Protein AF-A0AAD7T7J6-F1 (afdb_monomer)

Foldseek 3Di:
DLVVLVVVLVDDPPNPVSLVVVQVVLVVVCVVVVLPLVSLVVNLVSCVVVLHDLVSSLVSLVSSCVNDVVCCVVSVVSNVVSVVSVVVVVPPPQLPAPECPDPLNVLPQAFAFFWKAFQPVGWIWGFLDKDQFAPDDPVVLVVVVQVPDPCRRNHMWTFIQTLVQDTDIGGPVRIDGDLQDDDRPHPCPVVFFDDDPRGTTHGDPVSCSNHVCRVVVNVVVSCVRCVVVPPPDDDPDDDDDDDDDDDDD

Organism: NCBI:txid143900

Mean predicted aligned error: 16.31 Å

Secondary structure (DSSP, 8-state):
-THHHHHHTTSSS-HHHHHHHHHHHHHHHHHH-TT-HHHHHHHHHHHHHHT--HHHHHHHHHHHHHH-GGGHHHHHHHHHHHHHHHHHHHS--------TTSGGGTT----TTBEEEETTT--EEEEEEEESS--S-HHHHHHTTGGGSTTTTSS-EEEEEETTS-EEEEEGGGEEE-SS------TTHHHHEEEE-SSBEEE-HHHHHHSTTHHHHHHHHHHHHHGGGSSS----PPPPP--------

Nearest PDB structures (foldseek):
  7msk-assembly1_B  TM=7.340E-01  e=1.876E+00  Bacillus thuringiensis serovar andalousiensis BGSC 4AW1

Radius of gyration: 26.91 Å; Cα contacts (8 Å, |Δi|>4): 299; chains: 1; bounding box: 52×41×116 Å

Structure (mmCIF, N/CA/C/O backbone):
data_AF-A0AAD7T7J6-F1
#
_entry.id   AF-A0AAD7T7J6-F1
#
loop_
_atom_site.group_PDB
_atom_site.id
_atom_site.type_symbol
_atom_site.label_atom_id
_atom_site.label_alt_id
_atom_site.label_comp_id
_atom_site.label_asym_id
_atom_site.label_entity_id
_atom_site.label_seq_id
_atom_site.pdbx_PDB_ins_code
_atom_site.Cartn_x
_atom_site.Cartn_y
_atom_site.Cartn_z
_atom_site.occupancy
_atom_site.B_iso_or_equiv
_atom_site.auth_seq_id
_atom_site.auth_comp_id
_atom_site.auth_asym_id
_atom_site.auth_atom_id
_atom_site.pdbx_PDB_model_num
ATOM 1 N N . MET A 1 1 ? -8.069 -16.893 34.602 1.00 37.72 1 MET A N 1
ATOM 2 C CA . MET A 1 1 ? -8.164 -17.735 33.384 1.00 37.72 1 MET A CA 1
ATOM 3 C C . MET A 1 1 ? -8.158 -16.955 32.058 1.00 37.72 1 MET A C 1
ATOM 5 O O . MET A 1 1 ? -7.918 -17.573 31.034 1.00 37.72 1 MET A O 1
ATOM 9 N N . VAL A 1 2 ? -8.338 -15.624 32.041 1.00 35.59 2 VAL A N 1
ATOM 10 C CA . VAL A 1 2 ? -8.427 -14.815 30.798 1.00 35.59 2 VAL A CA 1
ATOM 11 C C . VAL A 1 2 ? -7.062 -14.518 30.141 1.00 35.59 2 VAL A C 1
ATOM 13 O O . VAL A 1 2 ? -6.978 -14.361 28.929 1.00 35.59 2 VAL A O 1
ATOM 16 N N . GLY A 1 3 ? -5.966 -14.520 30.910 1.00 36.00 3 GLY A N 1
ATOM 17 C CA . GLY A 1 3 ? -4.615 -14.266 30.381 1.00 36.00 3 GLY A CA 1
ATOM 18 C C . GLY A 1 3 ? -4.089 -15.335 29.411 1.00 36.00 3 GLY A C 1
ATOM 19 O O . GLY A 1 3 ? -3.258 -15.029 28.562 1.00 36.00 3 GLY A O 1
ATOM 20 N N . ASN A 1 4 ? -4.602 -16.570 29.484 1.00 43.38 4 ASN A N 1
ATOM 21 C CA . ASN A 1 4 ? -4.169 -17.649 28.591 1.00 43.38 4 ASN A CA 1
ATOM 22 C C . ASN A 1 4 ? -4.732 -17.505 27.172 1.00 43.38 4 ASN A C 1
ATOM 24 O O . ASN A 1 4 ? -4.031 -17.843 26.228 1.00 43.38 4 ASN A O 1
ATOM 28 N N . LEU A 1 5 ? -5.937 -16.955 26.995 1.00 46.31 5 LEU A N 1
ATOM 29 C CA . LEU A 1 5 ? -6.555 -16.814 25.668 1.00 46.31 5 LEU A CA 1
ATOM 30 C C . LEU A 1 5 ? -5.846 -15.760 24.802 1.00 46.31 5 LEU A C 1
ATOM 32 O O . LEU A 1 5 ? -5.624 -15.993 23.618 1.00 46.31 5 LEU A O 1
ATOM 36 N N . LEU A 1 6 ? -5.3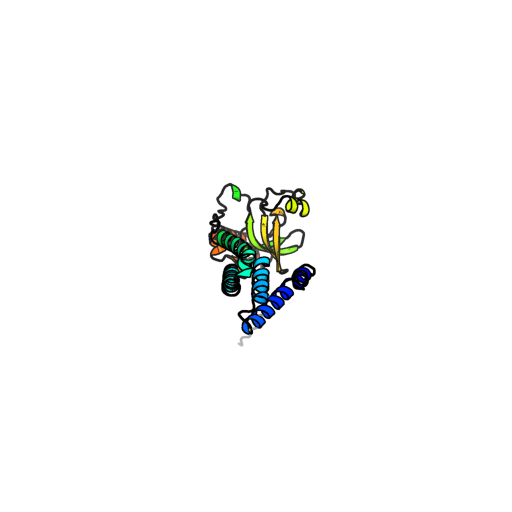89 -14.657 25.408 1.00 46.66 6 LEU A N 1
ATOM 37 C CA . LEU A 1 6 ? -4.571 -13.643 24.725 1.00 46.66 6 LEU A CA 1
ATOM 38 C C . LEU A 1 6 ? -3.160 -14.159 24.379 1.00 46.66 6 LEU A C 1
ATOM 40 O O . LEU A 1 6 ? -2.595 -13.770 23.361 1.00 46.66 6 LEU A O 1
ATOM 44 N N . ASN A 1 7 ? -2.598 -15.064 25.189 1.00 43.03 7 ASN A N 1
ATOM 45 C CA . ASN A 1 7 ? -1.300 -15.691 24.905 1.00 43.03 7 ASN A CA 1
ATOM 46 C C . ASN A 1 7 ? -1.380 -16.807 23.851 1.00 43.03 7 ASN A C 1
ATOM 48 O O . ASN A 1 7 ? -0.403 -17.031 23.138 1.00 43.03 7 ASN A O 1
ATOM 52 N N . ILE A 1 8 ? -2.524 -17.486 23.718 1.00 49.25 8 ILE A N 1
ATOM 53 C CA . ILE A 1 8 ? -2.744 -18.507 22.679 1.00 49.25 8 ILE A CA 1
ATOM 54 C C . ILE A 1 8 ? -2.736 -17.870 21.279 1.00 49.25 8 ILE A C 1
ATOM 56 O O . ILE A 1 8 ? -2.153 -18.437 20.359 1.00 49.25 8 ILE A O 1
ATOM 60 N N . GLY A 1 9 ? -3.259 -16.647 21.137 1.00 42.97 9 GLY A N 1
ATOM 61 C CA . GLY A 1 9 ? -3.204 -15.885 19.884 1.00 42.97 9 GLY A CA 1
ATOM 62 C C . GLY A 1 9 ? -1.801 -15.416 19.465 1.00 42.97 9 GLY A C 1
ATOM 63 O O . GLY A 1 9 ? -1.618 -14.977 18.340 1.00 42.97 9 GLY A O 1
ATOM 64 N N . LYS A 1 10 ? -0.773 -15.514 20.319 1.00 47.19 10 LYS A N 1
ATOM 65 C CA . LYS A 1 10 ? 0.599 -15.097 19.965 1.00 47.19 10 LYS A CA 1
ATOM 66 C C . LYS A 1 10 ? 1.452 -16.190 19.307 1.00 47.19 10 LYS A C 1
ATOM 68 O O . LYS A 1 10 ? 2.572 -15.891 18.904 1.00 47.19 10 LYS A O 1
ATOM 73 N N . ARG A 1 11 ? 0.996 -17.451 19.246 1.00 43.25 11 ARG A N 1
ATOM 74 C CA . ARG A 1 11 ? 1.894 -18.612 19.044 1.00 43.25 11 ARG A CA 1
ATOM 75 C C . ARG A 1 11 ? 1.702 -19.461 17.779 1.00 43.25 11 ARG A C 1
ATOM 77 O O . ARG A 1 11 ? 2.361 -20.491 17.687 1.00 43.25 11 ARG A O 1
ATOM 84 N N . GLY A 1 12 ? 0.888 -19.070 16.799 1.00 36.84 12 GLY A N 1
ATOM 85 C CA . GLY A 1 12 ? 0.735 -19.878 15.580 1.00 36.84 12 GLY A CA 1
ATOM 86 C C . GLY A 1 12 ? 0.339 -19.085 14.341 1.00 36.84 12 GLY A C 1
ATOM 87 O O . GLY A 1 12 ? -0.424 -18.129 14.425 1.00 36.84 12 GLY A O 1
ATOM 88 N N . GLU A 1 13 ? 0.827 -19.531 13.185 1.00 41.88 13 GLU A N 1
ATOM 89 C CA . GLU A 1 13 ? 0.644 -18.987 11.826 1.00 41.88 13 GLU A CA 1
ATOM 90 C C . GLU A 1 13 ? -0.818 -19.061 11.294 1.00 41.88 13 GLU A C 1
ATOM 92 O O . GLU A 1 13 ? -1.061 -19.089 10.095 1.00 41.88 13 GLU A O 1
ATOM 97 N N . GLY A 1 14 ? -1.820 -19.060 12.187 1.00 45.09 14 GLY A N 1
ATOM 98 C CA . GLY A 1 14 ? -3.269 -19.042 11.911 1.00 45.09 14 GLY A CA 1
ATOM 99 C C . GLY A 1 14 ? -3.984 -17.849 12.567 1.00 45.09 14 GLY A C 1
ATOM 100 O O . GLY A 1 14 ? -5.095 -17.979 13.093 1.00 45.09 14 GLY A O 1
ATOM 101 N N . ASN A 1 15 ? -3.299 -16.705 12.599 1.00 55.88 15 ASN A N 1
ATOM 102 C CA . ASN A 1 15 ? -3.548 -15.597 13.519 1.00 55.88 15 ASN A CA 1
ATOM 103 C C . ASN A 1 15 ? -4.906 -14.887 13.302 1.00 55.88 15 ASN A C 1
ATOM 105 O O . ASN A 1 15 ? -5.643 -14.652 14.255 1.00 55.88 15 ASN A O 1
ATOM 109 N N . GLU A 1 16 ? -5.307 -14.621 12.057 1.00 56.62 16 GLU A N 1
ATOM 110 C CA . GLU A 1 16 ? -6.527 -13.842 11.762 1.00 56.62 16 GLU A CA 1
ATOM 111 C C . GLU A 1 16 ? -7.828 -14.598 12.053 1.00 56.62 16 GLU A C 1
ATOM 113 O O . GLU A 1 16 ? -8.746 -14.051 12.665 1.00 56.62 16 GLU A O 1
ATOM 118 N N . LYS A 1 17 ? -7.901 -15.885 11.686 1.00 58.66 17 LYS A N 1
ATOM 119 C CA . LYS A 1 17 ? -9.105 -16.706 11.906 1.00 58.66 17 LYS A CA 1
ATOM 120 C C . LYS A 1 17 ? -9.414 -16.882 13.393 1.00 58.66 17 LYS A C 1
ATOM 122 O O . LYS A 1 17 ? -10.578 -16.920 13.776 1.00 58.66 17 LYS A O 1
ATOM 127 N N . SER A 1 18 ? -8.382 -16.950 14.232 1.00 62.75 18 SER A N 1
ATOM 128 C CA . SER A 1 18 ? -8.530 -17.131 15.681 1.00 62.75 18 SER A CA 1
ATOM 129 C C . SER A 1 18 ? -9.101 -15.881 16.360 1.00 62.75 18 SER A C 1
ATOM 131 O O . SER A 1 18 ? -9.999 -15.991 17.195 1.00 62.75 18 SER A O 1
ATOM 133 N N . TYR A 1 19 ? -8.637 -14.687 15.971 1.00 67.38 19 TYR A N 1
ATOM 134 C CA . TYR A 1 19 ? -9.191 -13.428 16.478 1.00 67.38 19 TYR A CA 1
ATOM 135 C C . TYR A 1 19 ? -10.577 -13.123 15.911 1.00 67.38 19 TYR A C 1
ATOM 137 O O . TYR A 1 19 ? -11.419 -12.607 16.645 1.00 67.38 19 TYR A O 1
ATOM 145 N N . GLN A 1 20 ? -10.838 -13.487 14.652 1.00 66.88 20 GLN A N 1
ATOM 146 C CA . GLN A 1 20 ? -12.156 -13.343 14.036 1.00 66.88 20 GLN A CA 1
ATOM 147 C C . GLN A 1 20 ? -13.198 -14.220 14.743 1.00 66.88 20 GLN A C 1
ATOM 149 O O . GLN A 1 20 ? -14.226 -13.711 15.176 1.00 66.88 20 GLN A O 1
ATOM 154 N N . LEU A 1 21 ? -12.894 -15.500 14.987 1.00 73.38 21 LEU A N 1
ATOM 155 C CA . LEU A 1 21 ? -13.777 -16.395 15.744 1.00 73.38 21 LEU A CA 1
ATOM 156 C C . LEU A 1 21 ? -14.011 -15.910 17.179 1.00 73.38 21 LEU A C 1
ATOM 158 O O . LEU A 1 21 ? -15.135 -15.973 17.675 1.00 73.38 21 LEU A O 1
ATOM 162 N N . LEU A 1 22 ? -12.966 -15.418 17.853 1.00 77.56 22 LEU A N 1
ATOM 163 C CA . LEU A 1 22 ? -13.091 -14.863 19.201 1.00 77.56 22 LEU A CA 1
ATOM 164 C C . LEU A 1 22 ? -13.989 -13.621 19.214 1.00 77.56 22 LEU A C 1
ATOM 166 O O . LEU A 1 22 ? -14.825 -13.480 20.105 1.00 77.56 22 LEU A O 1
ATOM 170 N N . ARG A 1 23 ? -13.842 -12.743 18.220 1.00 79.69 23 ARG A N 1
ATOM 171 C CA . A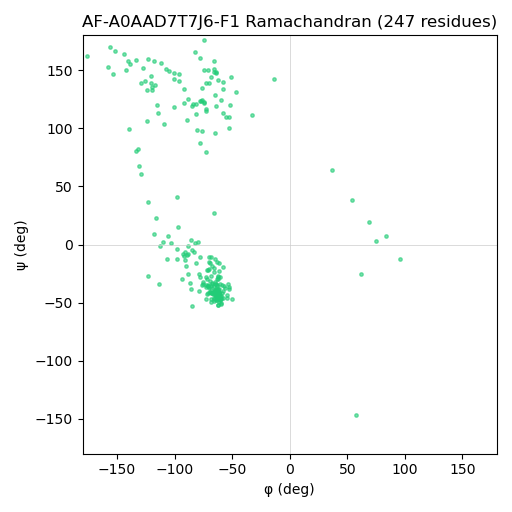RG A 1 23 ? -14.687 -11.564 18.049 1.00 79.69 23 ARG A CA 1
ATOM 172 C C . ARG A 1 23 ? -16.142 -11.949 17.807 1.00 79.69 23 ARG A C 1
ATOM 174 O O . ARG A 1 23 ? -17.003 -11.458 18.529 1.00 79.69 23 ARG A O 1
ATOM 181 N N . ASP A 1 24 ? -16.396 -12.830 16.845 1.00 77.25 24 ASP A N 1
ATOM 182 C CA . ASP A 1 24 ? -17.751 -13.248 16.473 1.00 77.25 24 ASP A CA 1
ATOM 183 C C . ASP A 1 24 ? -18.448 -13.940 17.653 1.00 77.25 24 ASP A C 1
ATOM 185 O O . ASP A 1 24 ? -19.621 -13.695 17.929 1.00 77.25 24 ASP A O 1
ATOM 189 N N . SER A 1 25 ? -17.695 -14.733 18.423 1.00 81.00 25 SER A N 1
ATOM 190 C CA . SER A 1 25 ? -18.185 -15.343 19.662 1.00 81.00 25 SER A CA 1
ATOM 191 C C . SER A 1 25 ? -18.555 -14.288 20.708 1.00 81.00 25 SER A C 1
ATOM 193 O O . SER A 1 25 ? -19.618 -14.379 21.316 1.00 81.00 25 SER A O 1
ATOM 195 N N . LEU A 1 26 ? -17.703 -13.280 20.926 1.00 82.25 26 LEU A N 1
ATOM 196 C CA . LEU A 1 26 ? -17.966 -12.206 21.890 1.00 82.25 26 LEU A CA 1
ATOM 197 C C . LEU A 1 26 ? -19.158 -11.337 21.480 1.00 82.25 26 LEU A C 1
ATOM 199 O O . LEU A 1 26 ? -19.984 -11.033 22.336 1.00 82.25 26 LEU A O 1
ATOM 203 N N . ASP A 1 27 ? -19.274 -10.976 20.199 1.00 80.56 27 ASP A N 1
ATOM 204 C CA . ASP A 1 27 ? -20.425 -10.228 19.679 1.00 80.56 27 ASP A CA 1
ATOM 205 C C . ASP A 1 27 ? -21.727 -11.040 19.873 1.00 80.56 27 ASP A C 1
ATOM 207 O O . ASP A 1 27 ? -22.728 -10.496 20.346 1.00 80.56 27 ASP A O 1
ATOM 211 N N . LEU A 1 28 ? -21.714 -12.358 19.621 1.00 80.75 28 LEU A N 1
ATOM 212 C CA . LEU A 1 28 ? -22.875 -13.227 19.855 1.00 80.75 28 LEU A CA 1
ATOM 213 C C . LEU A 1 28 ? -23.250 -13.314 21.345 1.00 80.75 28 LEU A C 1
ATOM 215 O O . LEU A 1 28 ? -24.420 -13.172 21.696 1.00 80.75 28 LEU A O 1
ATOM 219 N N . TYR A 1 29 ? -22.274 -13.509 22.236 1.00 80.81 29 TYR A N 1
ATOM 220 C CA . TYR A 1 29 ? -22.525 -13.564 23.681 1.00 80.81 29 TYR A CA 1
ATOM 221 C C . TYR A 1 29 ? -23.053 -12.235 24.228 1.00 80.81 29 TYR A C 1
ATOM 223 O O . TYR A 1 29 ? -23.988 -12.231 25.027 1.00 80.81 29 TYR A O 1
ATOM 231 N N . LEU A 1 30 ? -22.502 -11.106 23.780 1.00 83.94 30 LEU A N 1
ATOM 232 C CA . LEU A 1 30 ? -22.958 -9.776 24.190 1.00 83.94 30 LEU A CA 1
ATOM 233 C C . LEU A 1 30 ? -24.323 -9.411 23.592 1.00 83.94 30 LEU A C 1
ATOM 235 O O . LEU A 1 30 ? -25.047 -8.623 24.188 1.00 83.94 30 LEU A O 1
ATOM 239 N N . THR A 1 31 ? -24.734 -10.043 22.489 1.00 83.88 31 THR A N 1
ATOM 240 C CA . THR A 1 31 ? -26.117 -9.938 21.991 1.00 83.88 31 THR A CA 1
ATOM 241 C C . THR A 1 31 ? -27.114 -10.562 22.976 1.00 83.88 31 THR A C 1
ATOM 243 O O . THR A 1 31 ? -28.233 -10.077 23.119 1.00 83.88 31 THR A O 1
ATOM 246 N N . ILE A 1 32 ? -26.709 -11.628 23.677 1.00 85.44 32 ILE A N 1
ATOM 247 C CA . ILE A 1 32 ? -27.546 -12.337 24.657 1.00 85.44 32 ILE A CA 1
ATOM 248 C C . ILE A 1 32 ? -27.464 -11.674 26.042 1.00 85.44 32 ILE A C 1
ATOM 250 O O . ILE A 1 32 ? -28.466 -11.594 26.750 1.00 85.44 32 ILE A O 1
ATOM 254 N N . SER A 1 33 ? -26.283 -11.197 26.442 1.00 83.81 33 SER A N 1
ATOM 255 C CA . SER A 1 33 ? -26.045 -10.537 27.731 1.00 83.81 33 SER A CA 1
ATOM 256 C C . SER A 1 33 ? -25.260 -9.227 27.548 1.00 83.81 33 SER A C 1
ATOM 258 O O . SER A 1 33 ? -24.036 -9.231 27.729 1.00 83.81 33 SER A O 1
ATOM 260 N N . PRO A 1 34 ? -25.932 -8.114 27.198 1.00 84.88 34 PRO A N 1
ATOM 261 C CA . PRO A 1 34 ? -25.267 -6.867 26.804 1.00 84.88 34 PRO A CA 1
ATOM 262 C C . PRO A 1 34 ? -24.520 -6.175 27.948 1.00 84.88 34 PRO A C 1
ATOM 264 O O . PRO A 1 34 ? -23.510 -5.523 27.707 1.00 84.88 34 PRO A O 1
ATOM 267 N N . ASP A 1 35 ? -24.948 -6.378 29.195 1.00 86.75 35 ASP A N 1
ATOM 268 C CA . ASP A 1 35 ? -24.388 -5.685 30.365 1.00 86.75 35 ASP A CA 1
ATOM 269 C C . ASP A 1 35 ? -23.332 -6.508 31.119 1.00 86.75 35 ASP A C 1
ATOM 271 O O . ASP A 1 35 ? -22.965 -6.211 32.258 1.00 86.75 35 ASP A O 1
ATOM 275 N N . ASN A 1 36 ? -22.819 -7.579 30.506 1.00 86.25 36 ASN A N 1
ATOM 276 C CA . ASN A 1 36 ? -21.779 -8.383 31.134 1.00 86.25 36 ASN A CA 1
ATOM 277 C C . ASN A 1 36 ? -20.414 -7.677 31.064 1.00 86.25 36 ASN A C 1
ATOM 279 O O . ASN A 1 36 ? -19.673 -7.796 30.085 1.00 86.25 36 ASN A O 1
ATOM 283 N N . VAL A 1 37 ? -20.054 -7.002 32.157 1.00 82.38 37 VAL A N 1
ATOM 284 C CA . VAL A 1 37 ? -18.813 -6.223 32.306 1.00 82.38 37 VAL A CA 1
ATOM 285 C C . VAL A 1 37 ? -17.548 -7.018 31.955 1.00 82.38 37 VAL A C 1
ATOM 287 O O . VAL A 1 37 ? -16.626 -6.465 31.357 1.00 82.38 37 VAL A O 1
ATOM 290 N N . GLN A 1 38 ? -17.481 -8.320 32.265 1.00 81.94 38 GLN A N 1
ATOM 291 C CA . GLN A 1 38 ? -16.285 -9.119 31.966 1.00 81.94 38 GLN A CA 1
ATOM 292 C C . GLN A 1 38 ? -16.087 -9.341 30.464 1.00 81.94 38 GLN A C 1
ATOM 294 O O . GLN A 1 38 ? -14.957 -9.249 29.976 1.00 81.94 38 GLN A O 1
ATOM 299 N N . TYR A 1 39 ? -17.167 -9.608 29.727 1.00 83.94 39 TYR A N 1
ATOM 300 C CA . TYR A 1 39 ? -17.100 -9.797 28.277 1.00 83.94 39 TYR A CA 1
ATOM 301 C C . TYR A 1 39 ? -16.937 -8.473 27.533 1.00 83.94 39 TYR A C 1
ATOM 303 O O . TYR A 1 39 ? -16.169 -8.423 26.574 1.00 83.94 39 TYR A O 1
ATOM 311 N N . LEU A 1 40 ? -17.550 -7.393 28.025 1.00 84.06 40 LEU A N 1
ATOM 312 C CA . LEU A 1 40 ? -17.320 -6.037 27.521 1.00 84.06 40 LEU A CA 1
ATOM 313 C C . LEU A 1 40 ? -15.841 -5.639 27.664 1.00 84.06 40 LEU A C 1
ATOM 315 O O . LEU A 1 40 ? -15.222 -5.194 26.699 1.00 84.06 40 LEU A O 1
ATOM 319 N N . LEU A 1 41 ? -15.224 -5.875 28.830 1.00 81.38 41 LEU A N 1
ATOM 320 C CA . LEU A 1 41 ? -13.796 -5.600 29.046 1.00 81.38 41 LEU A CA 1
ATOM 321 C C . LEU A 1 41 ? -12.897 -6.441 28.136 1.00 81.38 41 LEU A C 1
ATOM 323 O O . LEU A 1 41 ? -11.880 -5.951 27.639 1.00 81.38 41 LEU A O 1
ATOM 327 N N . LEU A 1 42 ? -13.248 -7.711 27.923 1.00 82.94 42 LEU A N 1
ATOM 328 C CA . LEU A 1 42 ? -12.507 -8.590 27.025 1.00 82.94 42 LEU A CA 1
ATOM 329 C C . LEU A 1 42 ? -12.619 -8.124 25.569 1.00 82.94 42 LEU A C 1
ATOM 331 O O . LEU A 1 42 ? -11.611 -8.105 24.864 1.00 82.94 42 LEU A O 1
ATOM 335 N N . GLN A 1 43 ? -13.807 -7.691 25.145 1.00 83.94 43 GLN A N 1
ATOM 336 C CA . GLN A 1 43 ? -14.047 -7.148 23.814 1.00 83.94 43 GLN A CA 1
ATOM 337 C C . GLN A 1 43 ? -13.299 -5.826 23.591 1.00 83.94 43 GLN A C 1
ATOM 339 O O . GLN A 1 43 ? -12.603 -5.686 22.585 1.00 83.94 43 GLN A O 1
ATOM 344 N N . ALA A 1 44 ? -13.356 -4.893 24.546 1.00 81.62 44 ALA A N 1
ATOM 345 C CA . ALA A 1 44 ? -12.605 -3.641 24.479 1.00 81.62 44 ALA A CA 1
ATOM 346 C C . ALA A 1 44 ? -11.092 -3.891 24.409 1.00 81.62 44 ALA A C 1
ATOM 348 O O . ALA A 1 44 ? -10.409 -3.306 23.572 1.00 81.62 44 ALA A O 1
ATOM 349 N N . ARG A 1 45 ? -10.559 -4.812 25.228 1.00 78.75 45 ARG A N 1
ATOM 350 C CA . ARG A 1 45 ? -9.137 -5.199 25.180 1.00 78.75 45 ARG A CA 1
ATOM 351 C C . ARG A 1 45 ? -8.746 -5.843 23.856 1.00 78.75 45 ARG A C 1
ATOM 353 O O . ARG A 1 45 ? -7.654 -5.570 23.367 1.00 78.75 45 ARG A O 1
ATOM 360 N N . LEU A 1 46 ? -9.609 -6.686 23.292 1.00 78.31 46 LEU A N 1
ATOM 361 C CA . LEU A 1 46 ? -9.377 -7.324 22.000 1.00 78.31 46 LEU A CA 1
ATOM 362 C C . LEU A 1 46 ? -9.283 -6.275 20.885 1.00 78.31 46 LEU A C 1
ATOM 364 O O . LEU A 1 46 ? -8.290 -6.241 20.166 1.00 78.31 46 LEU A O 1
ATOM 368 N N . TYR A 1 47 ? -10.268 -5.383 20.779 1.00 78.06 47 TYR A N 1
ATOM 369 C CA . TYR A 1 47 ? -10.280 -4.319 19.770 1.00 78.06 47 TYR A CA 1
ATOM 370 C C . TYR A 1 47 ? -9.131 -3.324 19.947 1.00 78.06 47 TYR A C 1
ATOM 372 O O . TYR A 1 47 ? -8.476 -2.972 18.966 1.00 78.06 47 TYR A O 1
ATOM 380 N N . PHE A 1 48 ? -8.822 -2.948 21.191 1.00 74.44 48 PHE A N 1
ATOM 381 C CA . PHE A 1 48 ? -7.674 -2.103 21.506 1.00 74.44 48 PHE A CA 1
ATOM 382 C C . PHE A 1 48 ? -6.352 -2.753 21.069 1.00 74.44 48 PHE A C 1
ATOM 384 O O . PHE A 1 48 ? -5.546 -2.113 20.400 1.00 74.44 48 PHE A O 1
ATOM 391 N N . HIS A 1 49 ? -6.138 -4.037 21.383 1.00 70.69 49 HIS A N 1
ATOM 392 C CA . HIS A 1 49 ? -4.901 -4.739 21.025 1.00 70.69 49 HIS A CA 1
ATOM 393 C C . HIS A 1 49 ? -4.748 -4.950 19.514 1.00 70.69 49 HIS A C 1
ATOM 395 O O . HIS A 1 49 ? -3.636 -4.904 18.997 1.00 70.69 49 HIS A O 1
ATOM 401 N N . LEU A 1 50 ? -5.863 -5.155 18.809 1.00 70.12 50 LEU A N 1
ATOM 402 C CA . LEU A 1 50 ? -5.894 -5.265 17.350 1.00 70.12 50 LEU A CA 1
ATOM 403 C C . LEU A 1 50 ? -5.807 -3.899 16.643 1.00 70.12 50 LEU A C 1
ATOM 405 O O . LEU A 1 50 ? -5.642 -3.856 15.429 1.00 70.12 50 LEU A O 1
ATOM 409 N N . GLY A 1 51 ? -5.926 -2.780 17.369 1.00 65.88 51 GLY A N 1
ATOM 410 C CA . GLY A 1 51 ? -5.884 -1.429 16.799 1.00 65.88 51 GLY A CA 1
ATOM 411 C C . GLY A 1 51 ? -7.096 -1.063 15.925 1.00 65.88 51 GLY A C 1
ATOM 412 O O . GLY A 1 51 ? -7.020 -0.127 15.117 1.00 65.88 51 GLY A O 1
ATOM 413 N N . ILE A 1 52 ? -8.215 -1.780 16.075 1.00 73.06 52 ILE A N 1
ATOM 414 C CA . ILE A 1 52 ? -9.432 -1.651 15.254 1.00 73.06 52 ILE A CA 1
ATOM 415 C C . ILE A 1 52 ? -10.577 -0.973 16.022 1.00 73.06 52 ILE A C 1
ATOM 417 O O . ILE A 1 52 ? -10.651 -1.065 17.241 1.00 73.06 52 ILE A O 1
ATOM 421 N N . TRP A 1 53 ? -11.464 -0.282 15.292 1.00 74.38 53 TRP A N 1
ATOM 422 C CA . TRP A 1 53 ? -12.646 0.454 15.796 1.00 74.38 53 TRP A CA 1
ATOM 423 C C . TRP A 1 53 ? -12.452 1.167 17.146 1.00 74.38 53 TRP A C 1
ATOM 425 O O . TRP A 1 53 ? -13.133 0.841 18.119 1.00 74.38 53 TRP A O 1
ATOM 435 N N . PRO A 1 54 ? -11.562 2.168 17.224 1.00 72.44 54 PRO A N 1
ATOM 436 C CA . PRO A 1 54 ? -11.276 2.841 18.488 1.00 72.44 54 PRO A CA 1
ATOM 437 C C . PRO A 1 54 ? -12.497 3.581 19.064 1.00 72.44 54 PRO A C 1
ATOM 439 O O . PRO A 1 54 ? -12.653 3.630 20.278 1.00 72.44 54 PRO A O 1
ATOM 442 N N . GLU A 1 55 ? -13.410 4.066 18.217 1.00 77.44 55 GLU A N 1
ATOM 443 C CA . GLU A 1 55 ? -14.689 4.646 18.659 1.00 77.44 55 GLU A CA 1
ATOM 444 C C . GLU A 1 55 ? -15.569 3.587 19.359 1.00 77.44 55 GLU A C 1
ATOM 446 O O . GLU A 1 55 ? -16.033 3.809 20.470 1.00 77.44 55 GLU A O 1
ATOM 451 N N . LYS A 1 56 ? -15.679 2.366 18.801 1.00 79.75 56 LYS A N 1
ATOM 452 C CA . LYS A 1 56 ? -16.404 1.248 19.443 1.00 79.75 56 LYS A CA 1
ATOM 453 C C . LYS A 1 56 ? -15.748 0.833 20.767 1.00 79.75 56 LYS A C 1
ATOM 455 O O . LYS A 1 56 ? -16.441 0.454 21.704 1.00 79.75 56 LYS A O 1
ATOM 460 N N . VAL A 1 57 ? -14.415 0.890 20.859 1.00 80.44 57 VAL A N 1
ATOM 461 C CA . VAL A 1 57 ? -13.694 0.664 22.126 1.00 80.44 57 VAL A CA 1
ATOM 462 C C . VAL A 1 57 ? -14.104 1.707 23.159 1.00 80.44 57 VAL A C 1
ATOM 464 O O . VAL A 1 57 ? -14.395 1.341 24.294 1.00 80.44 57 VAL A O 1
ATOM 467 N N . LEU A 1 58 ? -14.162 2.981 22.771 1.00 81.12 58 LEU A N 1
ATOM 468 C CA . LEU A 1 58 ? -14.564 4.064 23.660 1.00 81.12 58 LEU A CA 1
ATOM 469 C C . LEU A 1 58 ? -16.005 3.886 24.157 1.00 81.12 58 LEU A C 1
ATOM 471 O O . LEU A 1 58 ? -16.223 3.964 25.365 1.00 81.12 58 LEU A O 1
ATOM 475 N N . ASP A 1 59 ? -16.943 3.554 23.267 1.00 83.12 59 ASP A N 1
ATOM 476 C CA . ASP A 1 59 ? -18.345 3.288 23.619 1.00 83.12 59 ASP A CA 1
ATOM 477 C C . ASP A 1 59 ? -18.466 2.155 24.651 1.00 83.12 59 ASP A C 1
ATOM 479 O O . ASP A 1 59 ? -19.151 2.287 25.666 1.00 83.12 59 ASP A O 1
ATOM 483 N N . ILE A 1 60 ? -17.745 1.045 24.439 1.00 84.12 60 ILE A N 1
ATOM 484 C CA . ILE A 1 60 ? -17.743 -0.100 25.362 1.00 84.12 60 ILE A CA 1
ATOM 485 C C . ILE A 1 60 ? -17.163 0.296 26.726 1.00 84.12 60 ILE A C 1
ATOM 487 O O . ILE A 1 60 ? -17.706 -0.076 27.766 1.00 84.12 60 ILE A O 1
ATOM 491 N N . LEU A 1 61 ? -16.056 1.043 26.741 1.00 82.88 61 LEU A N 1
ATOM 492 C CA . LEU A 1 61 ? -15.407 1.482 27.978 1.00 82.88 61 LEU A CA 1
ATOM 493 C C . LEU A 1 61 ? -16.290 2.461 28.769 1.00 82.88 61 LEU A C 1
ATOM 495 O O . LEU A 1 61 ? -16.370 2.345 29.992 1.00 82.88 61 LEU A O 1
ATOM 499 N N . GLN A 1 62 ? -16.999 3.367 28.091 1.00 83.00 62 GLN A N 1
ATOM 500 C CA . GLN A 1 62 ? -17.980 4.259 28.715 1.00 83.00 62 GLN A CA 1
ATOM 501 C C . GLN A 1 62 ? -19.182 3.483 29.272 1.00 83.00 62 GLN A C 1
ATOM 503 O O . GLN A 1 62 ? -19.615 3.752 30.394 1.00 83.00 62 GLN A O 1
ATOM 508 N N . HIS A 1 63 ? -19.671 2.471 28.545 1.00 85.12 63 HIS A N 1
ATOM 509 C CA . HIS A 1 63 ? -20.739 1.585 29.026 1.00 85.12 63 HIS A CA 1
ATOM 510 C C . HIS A 1 63 ? -20.326 0.841 30.303 1.00 85.12 63 HIS A C 1
ATOM 512 O O . HIS A 1 63 ? -21.070 0.806 31.279 1.00 85.12 63 HIS A O 1
ATOM 518 N N . ILE A 1 64 ? -19.093 0.327 30.359 1.00 81.69 64 ILE A N 1
ATOM 519 C CA . ILE A 1 64 ? -18.553 -0.324 31.565 1.00 81.69 64 ILE A CA 1
ATOM 520 C C . ILE A 1 64 ? -18.488 0.647 32.753 1.00 81.69 64 ILE A C 1
ATOM 522 O O . ILE A 1 64 ? -18.830 0.254 33.867 1.00 81.69 64 ILE A O 1
ATOM 526 N N . GLN A 1 65 ? -18.068 1.898 32.538 1.00 79.56 65 GLN A N 1
ATOM 527 C CA . GLN A 1 65 ? -18.018 2.917 33.599 1.00 79.56 65 GLN A CA 1
ATOM 528 C C . GLN A 1 65 ? -19.406 3.243 34.164 1.00 79.56 65 GLN A C 1
ATOM 530 O O . GLN A 1 65 ? -19.533 3.474 35.368 1.00 79.56 65 GLN A O 1
ATOM 535 N N . ALA A 1 66 ? -20.438 3.225 33.317 1.00 82.06 66 ALA A N 1
ATOM 536 C CA . ALA A 1 66 ? -21.824 3.415 33.735 1.00 82.06 66 ALA A CA 1
ATOM 537 C C . ALA A 1 66 ? -22.377 2.211 34.521 1.00 82.06 66 ALA A C 1
ATOM 539 O O . ALA A 1 66 ? -23.150 2.401 35.460 1.00 82.06 66 ALA A O 1
ATOM 540 N N . LEU A 1 67 ? -21.975 0.985 34.161 1.00 84.00 67 LEU A N 1
ATOM 541 C CA . LEU A 1 67 ? -22.432 -0.253 34.804 1.00 84.00 67 LEU A CA 1
ATOM 542 C C . LEU A 1 67 ? -21.729 -0.556 36.135 1.00 84.00 67 LEU A C 1
ATOM 544 O O . LEU A 1 67 ? -22.373 -1.028 37.071 1.00 84.00 67 LEU A O 1
ATOM 548 N N . ASP A 1 68 ? -20.417 -0.318 36.230 1.00 78.88 68 ASP A N 1
ATOM 549 C CA . ASP A 1 68 ? -19.623 -0.644 37.419 1.00 78.88 68 ASP A CA 1
ATOM 550 C C . ASP A 1 68 ? -18.600 0.455 37.750 1.00 78.88 68 ASP A C 1
ATOM 552 O O . ASP A 1 68 ? -17.480 0.480 37.215 1.00 78.88 68 ASP A O 1
ATOM 556 N N . PRO A 1 69 ? -18.927 1.327 38.722 1.00 74.50 69 PRO A N 1
ATOM 557 C CA . PRO A 1 69 ? -18.029 2.386 39.133 1.00 74.50 69 PRO A CA 1
ATOM 558 C C . PRO A 1 69 ? -16.696 1.922 39.741 1.00 74.50 69 PRO A C 1
ATOM 560 O O . PRO A 1 69 ? -15.762 2.722 39.826 1.00 74.50 69 PRO A O 1
ATOM 563 N N . SER A 1 70 ? -16.555 0.655 40.143 1.00 73.38 70 SER A N 1
ATOM 564 C CA . SER A 1 70 ? -15.293 0.131 40.682 1.00 73.38 70 SER A CA 1
ATOM 565 C C . SER A 1 70 ? -14.195 -0.010 39.618 1.00 73.38 70 SER A C 1
ATOM 567 O O . SER A 1 70 ? -13.008 0.003 39.946 1.00 73.38 70 SER A O 1
ATOM 569 N N . GLN A 1 71 ? -14.569 -0.081 38.334 1.00 65.56 71 GLN A N 1
ATOM 570 C CA . GLN A 1 71 ? -13.635 -0.264 37.219 1.00 65.56 71 GLN A CA 1
ATOM 571 C C . GLN A 1 71 ? -13.070 1.053 36.659 1.00 65.56 71 GLN A C 1
ATOM 573 O O . GLN A 1 71 ? -12.214 1.014 35.771 1.00 65.56 71 GLN A O 1
ATOM 578 N N . HIS A 1 72 ? -13.476 2.217 37.189 1.00 65.12 72 HIS A N 1
ATOM 579 C CA . HIS A 1 72 ? -13.087 3.539 36.671 1.00 65.12 72 HIS A CA 1
ATOM 580 C C . HIS A 1 72 ? -11.573 3.732 36.512 1.00 65.12 72 HIS A C 1
ATOM 582 O O . HIS A 1 72 ? -11.149 4.323 35.524 1.00 65.12 72 HIS A O 1
ATOM 588 N N . GLY A 1 73 ? -10.749 3.220 37.433 1.00 59.69 73 GLY A N 1
ATOM 589 C CA . GLY A 1 73 ? -9.291 3.376 37.353 1.00 59.69 73 GLY A CA 1
ATOM 590 C C . GLY A 1 73 ? -8.660 2.600 36.190 1.00 59.69 73 GLY A C 1
ATOM 591 O O . GLY A 1 73 ? -7.911 3.162 35.393 1.00 59.69 73 GLY A O 1
ATOM 592 N N . ALA A 1 74 ? -8.993 1.312 36.056 1.00 58.22 74 ALA A N 1
ATOM 593 C CA . ALA A 1 74 ? -8.453 0.451 35.000 1.00 58.22 74 ALA A CA 1
ATOM 594 C C . ALA A 1 74 ? -9.014 0.808 33.613 1.00 58.22 74 ALA A C 1
ATOM 596 O O . ALA A 1 74 ? -8.297 0.743 32.613 1.00 58.22 74 ALA A O 1
ATOM 597 N N . VAL A 1 75 ? -10.285 1.213 33.560 1.00 66.69 75 VAL A N 1
ATOM 598 C CA . VAL A 1 75 ? -10.941 1.682 32.338 1.00 66.69 75 VAL A CA 1
ATOM 599 C C . VAL A 1 75 ? -10.438 3.069 31.948 1.00 66.69 75 VAL A C 1
ATOM 601 O O . VAL A 1 75 ? -10.206 3.302 30.771 1.00 66.69 75 VAL A O 1
ATOM 604 N N . GLY A 1 76 ? -10.165 3.955 32.910 1.00 60.97 76 GLY A N 1
ATOM 605 C CA . GLY A 1 76 ? -9.643 5.300 32.659 1.00 60.97 76 GLY A CA 1
ATOM 606 C C . GLY A 1 76 ? -8.313 5.306 31.901 1.00 60.97 76 GLY A C 1
ATOM 607 O O . GLY A 1 76 ? -8.155 6.083 30.966 1.00 60.97 76 GLY A O 1
ATOM 608 N N . TYR A 1 77 ? -7.395 4.387 32.223 1.00 64.25 77 TYR A N 1
ATOM 609 C CA . TYR A 1 77 ? -6.146 4.213 31.467 1.00 64.25 77 TYR A CA 1
ATOM 610 C C . TYR A 1 77 ? -6.397 3.787 30.010 1.00 64.25 77 TYR A C 1
ATOM 612 O O . TYR A 1 77 ? -5.796 4.334 29.086 1.00 64.25 77 TYR A O 1
ATOM 620 N N . LEU A 1 78 ? -7.314 2.837 29.791 1.00 63.09 78 LEU A N 1
ATOM 621 C CA . LEU A 1 78 ? -7.681 2.381 28.448 1.00 63.09 78 LEU A CA 1
ATOM 622 C C . LEU A 1 78 ? -8.429 3.461 27.664 1.00 63.09 78 LEU A C 1
ATOM 624 O O . LEU A 1 78 ? -8.182 3.608 26.473 1.00 63.09 78 LEU A O 1
ATOM 628 N N . VAL A 1 79 ? -9.296 4.238 28.315 1.00 72.12 79 VAL A N 1
ATOM 629 C CA . VAL A 1 79 ? -9.996 5.382 27.718 1.00 72.12 79 VAL A CA 1
ATOM 630 C C . VAL A 1 79 ? -8.992 6.444 27.300 1.00 72.12 79 VAL A C 1
ATOM 632 O O . VAL A 1 79 ? -9.044 6.879 26.158 1.00 72.12 79 VAL A O 1
ATOM 635 N N . GLN A 1 80 ? -8.040 6.806 28.164 1.00 69.62 80 GLN A N 1
ATOM 636 C CA . GLN A 1 80 ? -7.005 7.790 27.851 1.00 69.62 80 GLN A CA 1
ATOM 637 C C . GLN A 1 80 ? -6.160 7.354 26.647 1.00 69.62 80 GLN A C 1
ATOM 639 O O . GLN A 1 80 ? -6.047 8.102 25.682 1.00 69.62 80 GLN A O 1
ATOM 644 N N . HIS A 1 81 ? -5.648 6.120 26.639 1.00 57.59 81 HIS A N 1
ATOM 645 C CA . HIS A 1 81 ? -4.875 5.613 25.501 1.00 57.59 81 HIS A CA 1
ATOM 646 C C . HIS A 1 81 ? -5.712 5.424 24.231 1.00 57.59 81 HIS A C 1
ATOM 648 O O . HIS A 1 81 ? -5.212 5.618 23.124 1.00 57.59 81 HIS A O 1
ATOM 654 N N . THR A 1 82 ? -6.989 5.056 24.356 1.00 65.62 82 THR A N 1
ATOM 655 C CA . THR A 1 82 ? -7.894 4.968 23.202 1.00 65.62 82 THR A CA 1
ATOM 656 C C . THR A 1 82 ? -8.177 6.359 22.650 1.00 65.62 82 THR A C 1
ATOM 658 O O . THR A 1 82 ? -8.135 6.540 21.440 1.00 65.62 82 THR A O 1
ATOM 661 N N . LEU A 1 83 ? -8.391 7.358 23.509 1.00 66.75 83 LEU A N 1
ATOM 662 C CA . LEU A 1 83 ? -8.544 8.757 23.120 1.00 66.75 83 LEU A CA 1
ATOM 663 C C . LEU A 1 83 ? -7.270 9.307 22.489 1.00 66.75 83 LEU A C 1
ATOM 665 O O . LEU A 1 83 ? -7.382 10.018 21.504 1.00 66.75 83 LEU A O 1
ATOM 669 N N . GLU A 1 84 ? -6.083 8.938 22.967 1.00 63.75 84 GLU A N 1
ATOM 670 C CA . GLU A 1 84 ? -4.814 9.248 22.300 1.00 63.75 84 GLU A CA 1
ATOM 671 C C . GLU A 1 84 ? -4.745 8.589 20.918 1.00 63.75 84 GLU A C 1
ATOM 673 O O . GLU A 1 84 ? -4.434 9.263 19.945 1.00 63.75 84 GLU A O 1
ATOM 678 N N . HIS A 1 85 ? -5.122 7.314 20.774 1.00 60.25 85 HIS A N 1
ATOM 679 C CA . HIS A 1 85 ? -5.229 6.654 19.464 1.00 60.25 85 HIS A CA 1
ATOM 680 C C . HIS A 1 85 ? -6.260 7.327 18.541 1.00 60.25 85 HIS A C 1
ATOM 682 O O . HIS A 1 85 ? -6.028 7.438 17.337 1.00 60.25 85 HIS A O 1
ATOM 688 N N . ILE A 1 86 ? -7.393 7.785 19.082 1.00 62.72 86 ILE A N 1
ATOM 689 C CA . ILE A 1 86 ? -8.412 8.542 18.345 1.00 62.72 86 ILE A CA 1
ATOM 690 C C . ILE A 1 86 ? -7.874 9.924 17.989 1.00 62.72 86 ILE A C 1
ATOM 692 O O . ILE A 1 86 ? -8.083 10.357 16.870 1.00 62.72 86 ILE A O 1
ATOM 696 N N . GLN A 1 87 ? -7.157 10.612 18.876 1.00 55.81 87 GLN A N 1
ATOM 697 C CA . GLN A 1 87 ? -6.575 11.938 18.648 1.00 55.81 87 GLN A CA 1
ATOM 698 C C . GLN A 1 87 ? -5.397 11.893 17.672 1.00 55.81 87 GLN A C 1
ATOM 700 O O . GLN A 1 87 ? -5.270 12.798 16.851 1.00 55.81 87 GLN A O 1
ATOM 705 N N . HIS A 1 88 ? -4.599 10.825 17.690 1.00 52.47 88 HIS A N 1
ATOM 706 C CA . HIS A 1 88 ? -3.588 10.521 16.678 1.00 52.47 88 HIS A CA 1
ATOM 707 C C . HIS A 1 88 ? -4.206 10.095 15.337 1.00 52.47 88 HIS A C 1
ATOM 709 O O . HIS A 1 88 ? -3.551 10.237 14.312 1.00 52.47 88 HIS A O 1
ATOM 715 N N . LYS A 1 89 ? -5.459 9.611 15.316 1.00 51.62 89 LYS A N 1
ATOM 716 C CA . LYS A 1 89 ? -6.253 9.408 14.086 1.00 51.62 89 LYS A CA 1
ATOM 717 C C . LYS A 1 89 ? -7.068 10.645 13.660 1.00 51.62 89 LYS A C 1
ATOM 719 O O . LYS A 1 89 ? -7.385 10.764 12.483 1.00 51.62 89 LYS A O 1
ATOM 724 N N . LYS A 1 90 ? -7.421 11.548 14.588 1.00 44.75 90 LYS A N 1
ATOM 725 C CA . LYS A 1 90 ? -8.194 12.794 14.375 1.00 44.75 90 LYS A CA 1
ATOM 726 C C . LYS A 1 90 ? -7.321 14.003 14.072 1.00 44.75 90 LYS A C 1
ATOM 728 O O . LYS A 1 90 ? -7.835 14.973 13.531 1.00 44.75 90 LYS A O 1
ATOM 733 N N . HIS A 1 91 ? -6.031 13.947 14.377 1.00 39.69 91 HIS A N 1
ATOM 734 C CA . HIS A 1 91 ? -5.052 14.625 13.549 1.00 39.69 91 HIS A CA 1
ATOM 735 C C . HIS A 1 91 ? -4.820 13.695 12.365 1.00 39.69 91 HIS A C 1
ATOM 737 O O . HIS A 1 91 ? -4.034 12.754 12.500 1.00 39.69 91 HIS A O 1
ATOM 743 N N . PRO A 1 92 ? -5.451 13.910 11.196 1.00 42.44 92 PRO A N 1
ATOM 744 C CA . PRO A 1 92 ? -4.711 13.558 10.008 1.00 42.44 92 PRO A CA 1
ATOM 745 C C . PRO A 1 92 ? -3.372 14.276 10.200 1.00 42.44 92 PRO A C 1
ATOM 747 O O . PRO A 1 92 ? -3.323 15.493 10.383 1.00 42.44 92 PRO A O 1
ATOM 750 N N . VAL A 1 93 ? -2.268 13.534 10.231 1.00 42.69 93 VAL A N 1
ATOM 751 C CA . VAL A 1 93 ? -1.084 14.102 9.601 1.00 42.69 93 VAL A CA 1
ATOM 752 C C . VAL A 1 93 ? -1.621 14.449 8.223 1.00 42.69 93 VAL A C 1
ATOM 754 O O . VAL A 1 93 ? -1.915 13.524 7.465 1.00 42.69 93 VAL A O 1
ATOM 757 N N . GLU A 1 94 ? -1.948 15.729 7.999 1.00 42.84 94 GLU A N 1
ATOM 758 C CA . GLU A 1 94 ? -2.237 16.292 6.682 1.00 42.84 94 GLU A CA 1
ATOM 759 C C . GLU A 1 94 ? -1.335 15.512 5.737 1.00 42.84 94 GLU A C 1
ATOM 761 O O . GLU A 1 94 ? -0.117 15.551 5.965 1.00 42.84 94 GLU A O 1
ATOM 766 N N . PRO A 1 95 ? -1.867 14.656 4.841 1.00 50.78 95 PRO A N 1
ATOM 767 C CA . PRO A 1 95 ? -1.009 13.829 4.025 1.00 50.78 95 PRO A CA 1
ATOM 768 C C . PRO A 1 95 ? -0.269 14.825 3.158 1.00 50.78 95 PRO A C 1
ATOM 770 O O . PRO A 1 95 ? -0.823 15.321 2.184 1.00 50.78 95 PRO A O 1
ATOM 773 N N . TRP A 1 96 ? 0.937 15.200 3.586 1.00 65.44 96 TRP A N 1
ATOM 774 C CA . TRP A 1 96 ? 1.757 16.147 2.871 1.00 65.44 96 TRP A CA 1
ATOM 775 C C . TRP A 1 96 ? 1.874 15.563 1.481 1.00 65.44 96 TRP A C 1
ATOM 777 O O . TRP A 1 96 ? 2.428 14.472 1.319 1.00 65.44 96 TRP A O 1
ATOM 787 N N . ALA A 1 97 ? 1.228 16.222 0.522 1.00 87.56 97 ALA A N 1
ATOM 788 C CA . ALA A 1 97 ? 1.109 15.695 -0.815 1.00 87.56 97 ALA A CA 1
ATOM 789 C C . ALA A 1 97 ? 2.530 15.469 -1.331 1.00 87.56 97 ALA A C 1
ATOM 791 O O . ALA A 1 97 ? 3.315 16.411 -1.482 1.00 87.56 97 ALA A O 1
ATOM 792 N N . LYS A 1 98 ? 2.884 14.204 -1.539 1.00 91.62 98 LYS A N 1
ATOM 793 C CA . LYS A 1 98 ? 4.208 13.791 -1.979 1.00 91.62 98 LYS A CA 1
ATOM 794 C C . LYS A 1 98 ? 4.296 14.053 -3.478 1.00 91.62 98 LYS A C 1
ATOM 796 O O . LYS A 1 98 ? 3.964 13.206 -4.302 1.00 91.62 98 LYS A O 1
ATOM 801 N N . LYS A 1 99 ? 4.689 15.280 -3.819 1.00 92.81 99 LYS A N 1
ATOM 802 C CA . LYS A 1 99 ? 4.902 15.724 -5.200 1.00 92.81 99 LYS A CA 1
ATOM 803 C C . LYS A 1 99 ? 6.231 15.197 -5.711 1.00 92.81 99 LYS A C 1
ATOM 805 O O . LYS A 1 99 ? 7.260 15.488 -5.107 1.00 92.81 99 LYS A O 1
ATOM 810 N N . ARG A 1 100 ? 6.232 14.469 -6.822 1.00 91.94 100 ARG A N 1
ATOM 811 C CA . ARG A 1 100 ? 7.457 13.998 -7.483 1.00 91.94 100 ARG A CA 1
ATOM 812 C C . ARG A 1 100 ? 8.324 15.164 -7.951 1.00 91.94 100 ARG A C 1
ATOM 814 O O . ARG A 1 100 ? 9.541 15.041 -7.987 1.00 91.94 100 ARG A O 1
ATOM 821 N N . SER A 1 101 ? 7.710 16.312 -8.249 1.00 92.06 101 SER A N 1
ATOM 822 C CA . SER A 1 101 ? 8.414 17.544 -8.616 1.00 92.06 101 SER A CA 1
ATOM 823 C C . SER A 1 101 ? 9.272 18.138 -7.490 1.00 92.06 101 SER A C 1
ATOM 825 O O . SER A 1 101 ? 10.014 19.091 -7.731 1.00 92.06 101 SER A O 1
ATOM 827 N N . ALA A 1 102 ? 9.124 17.663 -6.250 1.00 92.19 102 ALA A N 1
ATOM 828 C CA . ALA A 1 102 ? 9.913 18.145 -5.126 1.00 92.19 102 ALA A CA 1
ATOM 829 C C . ALA A 1 102 ? 11.366 17.629 -5.225 1.00 92.19 102 ALA A C 1
ATOM 831 O O . ALA A 1 102 ? 11.565 16.457 -5.557 1.00 92.19 102 ALA A O 1
ATOM 832 N N . PRO A 1 103 ? 12.389 18.456 -4.925 1.00 91.75 103 PRO A N 1
ATOM 833 C CA . PRO A 1 103 ? 13.799 18.070 -5.043 1.00 91.75 103 PRO A CA 1
ATOM 834 C C . PRO A 1 103 ? 14.174 16.781 -4.299 1.00 91.75 103 PRO A C 1
ATOM 836 O O . PRO A 1 103 ? 15.009 16.010 -4.761 1.00 91.75 103 PRO A O 1
ATOM 839 N N . GLU A 1 104 ? 13.546 16.529 -3.154 1.00 90.94 104 GLU A N 1
ATOM 840 C CA . GLU A 1 104 ? 13.758 15.340 -2.330 1.00 90.94 104 GLU A CA 1
ATOM 841 C C . GLU A 1 104 ? 13.210 14.043 -2.948 1.00 90.94 104 GLU A C 1
ATOM 843 O O . GLU A 1 104 ? 13.564 12.959 -2.488 1.00 90.94 104 GLU A O 1
ATOM 848 N N . HIS A 1 105 ? 12.358 14.133 -3.973 1.00 94.75 105 HIS A N 1
ATOM 849 C CA . HIS A 1 105 ? 11.663 13.000 -4.589 1.00 94.75 105 HIS A CA 1
ATOM 850 C C . HIS A 1 105 ? 12.159 12.676 -6.008 1.00 94.75 105 HIS A C 1
ATOM 852 O O . HIS A 1 105 ? 11.648 11.746 -6.627 1.00 94.75 105 HIS A O 1
ATOM 858 N N . LEU A 1 106 ? 13.165 13.397 -6.515 1.00 93.25 106 LEU A N 1
ATOM 859 C CA . LEU A 1 106 ? 13.648 13.264 -7.898 1.00 93.25 106 LEU A CA 1
ATOM 860 C C . LEU A 1 106 ? 14.186 11.865 -8.240 1.00 93.25 106 LEU A C 1
ATOM 862 O O . LEU A 1 106 ? 14.097 11.442 -9.386 1.00 93.25 106 LEU A O 1
ATOM 866 N N . GLU A 1 107 ? 14.704 11.139 -7.248 1.00 95.88 107 GLU A N 1
ATOM 867 C CA . GLU A 1 107 ? 15.256 9.786 -7.427 1.00 95.88 107 GLU A CA 1
ATOM 868 C C . GLU A 1 107 ? 14.180 8.684 -7.405 1.00 95.88 107 GLU A C 1
ATOM 870 O O . GLU A 1 107 ? 14.482 7.511 -7.630 1.00 95.88 107 GLU A O 1
ATOM 875 N N . VAL A 1 108 ? 12.918 9.023 -7.111 1.00 97.19 108 VAL A N 1
ATOM 876 C CA . VAL A 1 108 ? 11.806 8.065 -7.112 1.00 97.19 108 VAL A CA 1
ATOM 877 C C . VAL A 1 108 ? 11.469 7.718 -8.561 1.00 97.19 108 VAL A C 1
ATOM 879 O O . VAL A 1 108 ? 11.002 8.562 -9.324 1.00 97.19 108 VAL A O 1
ATOM 882 N N . HIS A 1 109 ? 11.674 6.460 -8.948 1.00 96.69 109 HIS A N 1
ATOM 883 C CA . HIS A 1 109 ? 11.469 6.003 -10.327 1.00 96.69 109 HIS A CA 1
ATOM 884 C C . HIS A 1 109 ? 10.080 5.425 -10.592 1.00 96.69 109 HIS A C 1
ATOM 886 O O . HIS A 1 109 ? 9.590 5.507 -11.711 1.00 96.69 109 HIS A O 1
ATOM 892 N N . TYR A 1 110 ? 9.435 4.837 -9.586 1.00 97.50 110 TYR A N 1
ATOM 893 C CA . TYR A 1 110 ? 8.159 4.145 -9.754 1.00 97.50 110 TYR A CA 1
ATOM 894 C C . TYR A 1 110 ? 7.032 4.898 -9.048 1.00 97.50 110 TYR A C 1
ATOM 896 O O . TYR A 1 110 ? 7.266 5.696 -8.137 1.00 97.50 110 TYR A O 1
ATOM 904 N N . SER A 1 111 ? 5.805 4.683 -9.501 1.00 97.75 111 SER A N 1
ATOM 905 C CA . SER A 1 111 ? 4.602 5.351 -9.013 1.00 97.75 111 SER A CA 1
ATOM 906 C C . SER A 1 111 ? 3.610 4.362 -8.406 1.00 97.75 111 SER A C 1
ATOM 908 O O . SER A 1 111 ? 3.631 3.157 -8.677 1.00 97.75 111 SER A O 1
ATOM 910 N N . VAL A 1 112 ? 2.732 4.889 -7.559 1.00 98.06 112 VAL A N 1
ATOM 911 C CA . VAL A 1 112 ? 1.584 4.175 -7.005 1.00 98.06 112 VAL A CA 1
ATOM 912 C C . VAL A 1 112 ? 0.683 3.654 -8.125 1.00 98.06 112 VAL A C 1
ATOM 914 O O . VAL A 1 112 ? 0.343 4.383 -9.049 1.00 98.06 112 VAL A O 1
ATOM 917 N N . GLY A 1 113 ? 0.273 2.391 -8.015 1.00 97.56 113 GLY A N 1
ATOM 918 C CA . GLY A 1 113 ? -0.580 1.704 -8.985 1.00 97.56 113 GLY A CA 1
ATOM 919 C C . GLY A 1 113 ? 0.179 0.866 -10.015 1.00 97.56 113 GLY A C 1
ATOM 920 O O . GLY A 1 113 ? -0.437 0.028 -10.676 1.00 97.56 113 GLY A O 1
ATOM 921 N N . LEU A 1 114 ? 1.505 1.008 -10.131 1.00 98.06 114 LEU A N 1
ATOM 922 C CA . LEU A 1 114 ? 2.304 0.143 -11.004 1.00 98.06 114 LEU A CA 1
ATOM 923 C C . LEU A 1 114 ? 2.398 -1.287 -10.465 1.00 98.06 114 LEU A C 1
ATOM 925 O O . LEU A 1 114 ? 2.620 -1.510 -9.270 1.00 98.06 114 LEU A O 1
ATOM 929 N N . ILE A 1 115 ? 2.284 -2.250 -11.383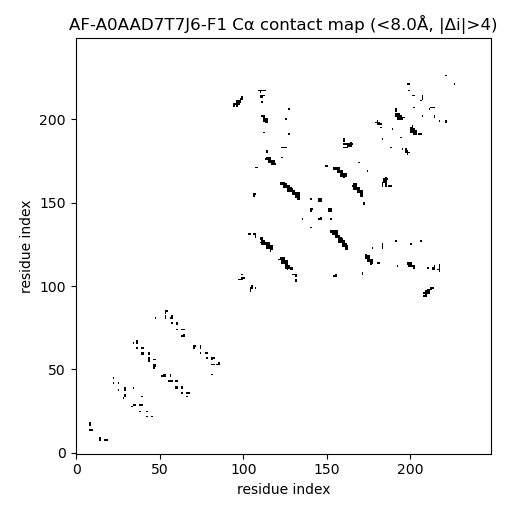 1.00 98.19 115 ILE A N 1
ATOM 930 C CA . ILE A 1 115 ? 2.531 -3.666 -11.112 1.00 98.19 115 ILE A CA 1
ATOM 931 C C . ILE A 1 115 ? 4.007 -3.962 -11.342 1.00 98.19 115 ILE A C 1
ATOM 933 O O . ILE A 1 115 ? 4.560 -3.727 -12.419 1.00 98.19 115 ILE A O 1
ATOM 937 N N . MET A 1 116 ? 4.630 -4.513 -10.312 1.00 98.19 116 MET A N 1
ATOM 938 C CA . MET A 1 116 ? 6.059 -4.741 -10.225 1.00 98.19 116 MET A CA 1
ATOM 939 C C . MET A 1 116 ? 6.349 -6.215 -9.972 1.00 98.19 116 MET A C 1
ATOM 941 O O . MET A 1 116 ? 5.517 -6.975 -9.467 1.00 98.19 116 MET A O 1
ATOM 945 N N . LYS A 1 117 ? 7.579 -6.605 -10.283 1.00 98.12 117 LYS A N 1
ATOM 946 C CA . LYS A 1 117 ? 8.169 -7.876 -9.898 1.00 98.12 117 LYS A CA 1
ATOM 947 C C . LYS A 1 117 ? 9.417 -7.616 -9.073 1.00 98.12 117 LYS A C 1
ATOM 949 O O . LYS A 1 117 ? 10.216 -6.731 -9.376 1.00 98.12 117 LYS A O 1
ATOM 954 N N . HIS A 1 118 ? 9.606 -8.395 -8.020 1.00 97.31 118 HIS A N 1
ATOM 955 C CA . HIS A 1 118 ? 10.840 -8.338 -7.254 1.00 97.31 118 HIS A CA 1
ATOM 956 C C . HIS A 1 118 ? 11.932 -9.169 -7.940 1.00 97.31 118 HIS A C 1
ATOM 958 O O . HIS A 1 118 ? 11.801 -10.387 -8.048 1.00 97.31 118 HIS A O 1
ATOM 964 N N . LYS A 1 119 ? 13.057 -8.549 -8.310 1.00 96.56 119 LYS A N 1
ATOM 965 C CA . LYS A 1 119 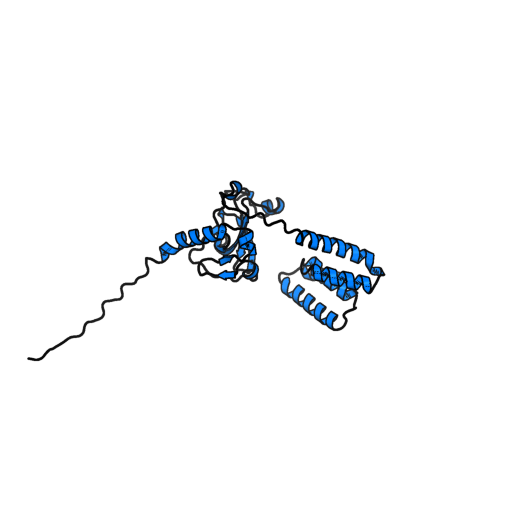? 14.133 -9.159 -9.121 1.00 96.56 119 LYS A CA 1
ATOM 966 C C . LYS A 1 119 ? 14.675 -10.467 -8.545 1.00 96.56 119 LYS A C 1
ATOM 968 O O . LYS A 1 119 ? 14.846 -11.451 -9.253 1.00 96.56 119 LYS A O 1
ATOM 973 N N . ARG A 1 120 ? 14.945 -10.482 -7.234 1.00 90.19 120 ARG A N 1
ATOM 974 C CA . ARG A 1 120 ? 15.556 -11.638 -6.549 1.00 90.19 120 ARG A CA 1
ATOM 975 C C . ARG A 1 120 ? 14.547 -12.702 -6.105 1.00 90.19 120 ARG A C 1
ATOM 977 O O . ARG A 1 120 ? 14.738 -13.877 -6.383 1.00 90.19 120 ARG A O 1
ATOM 984 N N . SER A 1 121 ? 13.511 -12.296 -5.374 1.00 85.94 121 SER A N 1
ATOM 985 C CA . SER A 1 121 ? 12.503 -13.202 -4.807 1.00 85.94 121 SER A CA 1
ATOM 986 C C . SER A 1 121 ? 11.413 -13.618 -5.801 1.00 85.94 121 SER A C 1
ATOM 988 O O . SER A 1 121 ? 10.686 -14.565 -5.530 1.00 85.94 121 SER A O 1
ATOM 990 N N . GLY A 1 122 ? 11.271 -12.912 -6.926 1.00 95.12 122 GLY A N 1
ATOM 991 C CA . GLY A 1 122 ? 10.375 -13.271 -8.024 1.00 95.12 122 GLY A CA 1
ATOM 992 C C . GLY A 1 122 ? 8.884 -13.028 -7.787 1.00 95.12 122 GLY A C 1
ATOM 993 O O . GLY A 1 122 ? 8.097 -13.381 -8.660 1.00 95.12 122 GLY A O 1
ATOM 994 N N . TYR A 1 123 ? 8.484 -12.450 -6.650 1.00 94.25 123 TYR A N 1
ATOM 995 C CA . TYR A 1 123 ? 7.074 -12.185 -6.360 1.00 94.25 123 TYR A CA 1
ATOM 996 C C . TYR A 1 123 ? 6.534 -11.002 -7.168 1.00 94.25 123 TYR A C 1
ATOM 998 O O . TYR A 1 123 ? 7.269 -10.054 -7.459 1.00 94.25 123 TYR A O 1
ATOM 1006 N N . ASN A 1 124 ? 5.235 -11.051 -7.459 1.00 97.81 124 ASN A N 1
ATOM 1007 C CA . ASN A 1 124 ? 4.495 -9.981 -8.1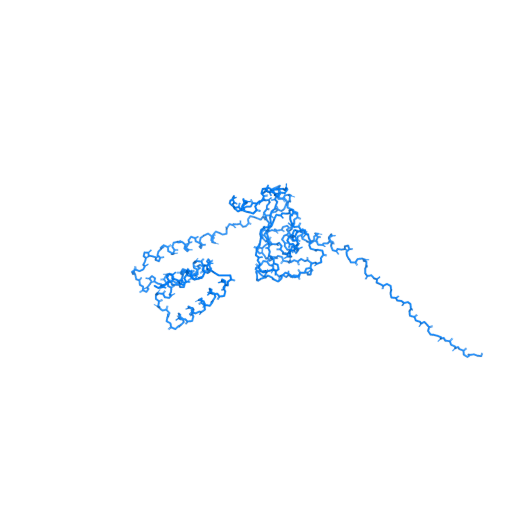19 1.00 97.81 124 ASN A CA 1
ATOM 1008 C C . ASN A 1 124 ? 3.796 -9.118 -7.073 1.00 97.81 124 ASN A C 1
ATOM 1010 O O . ASN A 1 124 ? 3.277 -9.636 -6.076 1.00 97.81 124 ASN A O 1
ATOM 1014 N N . CYS A 1 125 ? 3.782 -7.812 -7.291 1.00 96.19 125 CYS A N 1
ATOM 1015 C CA . CYS A 1 125 ? 3.176 -6.876 -6.362 1.00 96.19 125 CYS A CA 1
ATOM 1016 C C . CYS A 1 125 ? 2.665 -5.610 -7.050 1.00 96.19 125 CYS A C 1
ATOM 1018 O O . CYS A 1 125 ? 3.014 -5.331 -8.193 1.00 96.19 125 CYS A O 1
ATOM 1020 N N . VAL A 1 126 ? 1.852 -4.834 -6.337 1.00 98.44 126 VAL A N 1
ATOM 1021 C CA . VAL A 1 126 ? 1.456 -3.475 -6.731 1.00 98.44 126 VAL A CA 1
ATOM 1022 C C . VAL A 1 126 ?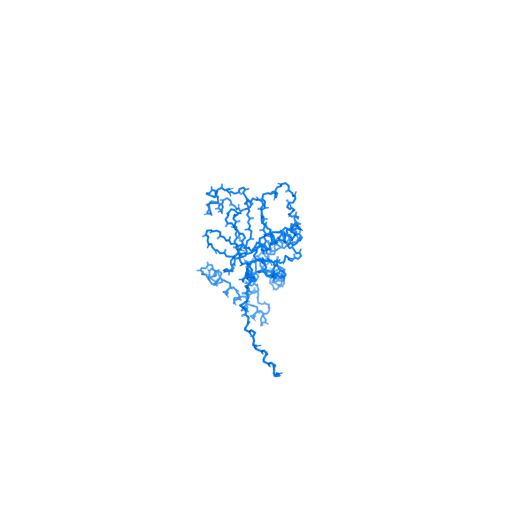 1.967 -2.470 -5.701 1.00 98.44 126 VAL A C 1
ATOM 1024 O O . VAL A 1 126 ? 1.890 -2.718 -4.495 1.00 98.44 126 VAL A O 1
ATOM 1027 N N . ILE A 1 127 ? 2.505 -1.342 -6.167 1.00 98.50 127 ILE A N 1
ATOM 1028 C CA . ILE A 1 127 ? 2.967 -0.249 -5.300 1.00 98.50 127 ILE A CA 1
ATOM 1029 C C . ILE A 1 127 ? 1.762 0.546 -4.798 1.00 98.50 127 ILE A C 1
ATOM 1031 O O . ILE A 1 127 ? 1.025 1.098 -5.608 1.00 98.50 127 ILE A O 1
ATOM 1035 N N . TYR A 1 128 ? 1.602 0.681 -3.480 1.00 94.00 128 TYR A N 1
ATOM 1036 C CA . TYR A 1 128 ? 0.568 1.533 -2.865 1.00 94.00 128 TYR A CA 1
ATOM 1037 C C . TYR A 1 128 ? 1.137 2.745 -2.111 1.00 94.00 128 TYR A C 1
A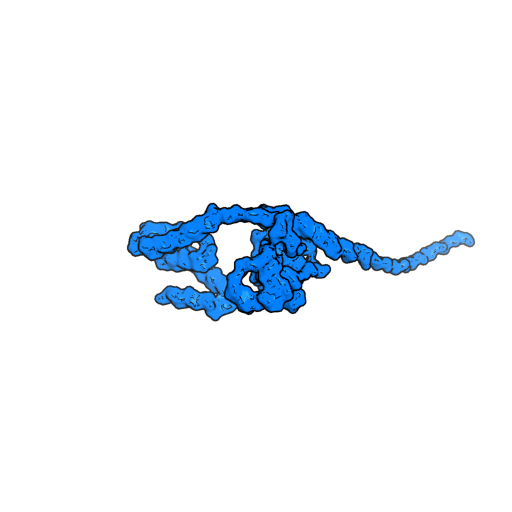TOM 1039 O O . TYR A 1 128 ? 0.388 3.567 -1.584 1.00 94.00 128 TYR A O 1
ATOM 1047 N N . GLY A 1 129 ? 2.463 2.887 -2.074 1.00 92.31 129 GLY A N 1
ATOM 1048 C CA . GLY A 1 129 ? 3.127 4.086 -1.579 1.00 92.31 129 GLY A CA 1
ATOM 1049 C C . GLY A 1 129 ? 4.640 4.019 -1.738 1.00 92.31 129 GLY A C 1
ATOM 1050 O O . GLY A 1 129 ? 5.213 2.942 -1.891 1.00 92.31 129 GLY A O 1
ATOM 1051 N N . TRP A 1 130 ? 5.292 5.172 -1.660 1.00 96.50 130 TRP A N 1
ATOM 1052 C CA . TRP A 1 130 ? 6.747 5.295 -1.717 1.00 96.50 130 TRP A CA 1
ATOM 1053 C C . TRP A 1 130 ? 7.277 6.311 -0.706 1.00 96.50 130 TRP A C 1
ATOM 1055 O O . TRP A 1 130 ? 6.564 7.237 -0.297 1.00 96.50 130 TRP A O 1
ATOM 1065 N N . ASP A 1 131 ? 8.540 6.129 -0.333 1.00 91.06 131 ASP A N 1
ATOM 1066 C CA . ASP A 1 131 ? 9.364 7.059 0.430 1.00 91.06 131 ASP A CA 1
ATOM 1067 C C . ASP A 1 131 ? 10.667 7.323 -0.339 1.00 91.06 131 ASP A C 1
ATOM 1069 O O . ASP A 1 131 ? 11.234 6.385 -0.901 1.00 91.06 131 ASP A O 1
ATOM 1073 N N . PRO A 1 132 ? 11.180 8.565 -0.358 1.00 93.25 132 PRO A N 1
ATOM 1074 C CA . PRO A 1 132 ? 12.420 8.884 -1.071 1.00 93.25 132 PRO A CA 1
ATOM 1075 C C . PRO A 1 132 ? 13.669 8.249 -0.450 1.00 93.25 132 PRO A C 1
ATOM 1077 O O . PRO A 1 132 ? 14.702 8.167 -1.106 1.00 93.25 132 PRO A O 1
ATOM 1080 N N . ARG A 1 133 ? 13.578 7.825 0.816 1.00 89.75 133 ARG A N 1
ATOM 1081 C CA . ARG A 1 133 ? 14.609 7.114 1.582 1.00 89.75 133 ARG A CA 1
ATOM 1082 C C . ARG A 1 133 ? 13.948 6.095 2.499 1.00 89.75 133 ARG A C 1
ATOM 1084 O O . ARG A 1 133 ? 12.753 6.206 2.766 1.00 89.75 133 ARG A O 1
ATOM 1091 N N . CYS A 1 134 ? 14.714 5.143 3.022 1.00 79.44 134 CYS A N 1
ATOM 1092 C CA . CYS A 1 134 ? 14.208 4.203 4.017 1.00 79.44 134 CYS A CA 1
ATOM 1093 C C . CYS A 1 134 ? 13.718 4.947 5.272 1.00 79.44 134 CYS A C 1
ATOM 1095 O O . CYS A 1 134 ? 14.475 5.692 5.891 1.00 79.44 134 CYS A O 1
ATOM 1097 N N . THR A 1 135 ? 12.463 4.723 5.665 1.00 78.94 135 THR A N 1
ATOM 1098 C CA . THR A 1 135 ? 11.853 5.327 6.868 1.00 78.94 135 THR A CA 1
ATOM 1099 C C . THR A 1 135 ? 11.756 4.355 8.050 1.00 78.94 135 THR A C 1
ATOM 1101 O O . THR A 1 135 ? 11.253 4.711 9.116 1.00 78.94 135 THR A O 1
ATOM 1104 N N . MET A 1 136 ? 12.241 3.121 7.879 1.00 76.12 136 MET A N 1
ATOM 1105 C CA . MET A 1 136 ? 12.200 2.075 8.903 1.00 76.12 136 MET A CA 1
ATOM 1106 C C . MET A 1 136 ? 13.278 2.274 9.976 1.00 76.12 136 MET A C 1
ATOM 1108 O O . MET A 1 136 ? 14.276 2.961 9.767 1.00 76.12 136 MET A O 1
ATOM 1112 N N . SER A 1 137 ? 13.095 1.640 11.139 1.00 69.38 137 SER A N 1
ATOM 1113 C CA . SER A 1 137 ? 14.039 1.757 12.255 1.00 69.38 137 SER A CA 1
ATOM 1114 C C . SER A 1 137 ? 15.410 1.149 11.934 1.00 69.38 137 SER A C 1
ATOM 1116 O O . SER A 1 137 ? 15.541 0.251 11.094 1.00 69.38 137 SER A O 1
ATOM 1118 N N . GLN A 1 138 ? 16.444 1.585 12.656 1.00 71.19 138 GLN A N 1
ATOM 1119 C CA . GLN A 1 138 ? 17.805 1.082 12.468 1.00 71.19 138 GLN A CA 1
ATOM 1120 C C . GLN A 1 138 ? 17.910 -0.433 12.718 1.00 71.19 138 GLN A C 1
ATOM 1122 O O . GLN A 1 138 ? 18.674 -1.134 12.046 1.00 71.19 138 GLN A O 1
ATOM 1127 N N . GLU A 1 139 ? 17.123 -0.963 13.655 1.00 63.84 139 GLU A N 1
ATOM 1128 C CA . GLU A 1 139 ? 17.033 -2.396 13.935 1.00 63.84 139 GLU A CA 1
ATOM 1129 C C . GLU A 1 139 ? 16.497 -3.157 12.722 1.00 63.84 139 GLU A C 1
ATOM 1131 O O . GLU A 1 139 ? 17.048 -4.197 12.347 1.00 63.84 139 GLU A O 1
ATOM 1136 N N . TRP A 1 140 ? 15.460 -2.625 12.070 1.00 78.38 140 TRP A N 1
ATOM 1137 C CA . TRP A 1 140 ? 14.902 -3.217 10.858 1.00 78.38 140 TRP A CA 1
ATOM 1138 C C . TRP A 1 140 ? 15.903 -3.163 9.702 1.00 78.38 140 TRP A C 1
ATOM 1140 O O . TRP A 1 140 ? 16.160 -4.187 9.073 1.00 78.38 140 TRP A O 1
ATOM 1150 N N . ILE A 1 141 ? 16.540 -2.007 9.480 1.00 67.19 141 ILE A N 1
ATOM 1151 C CA . ILE A 1 141 ? 17.588 -1.801 8.462 1.00 67.19 141 ILE A CA 1
ATOM 1152 C C . ILE A 1 141 ? 18.724 -2.816 8.635 1.00 67.19 141 ILE A C 1
ATOM 1154 O O . ILE A 1 141 ? 19.200 -3.412 7.664 1.00 67.19 141 ILE A O 1
ATOM 1158 N N . THR A 1 142 ? 19.144 -3.048 9.878 1.00 72.81 142 THR A N 1
ATOM 1159 C CA . THR A 1 142 ? 20.196 -4.016 10.211 1.00 72.81 142 THR A CA 1
ATOM 1160 C C . THR A 1 142 ? 19.730 -5.449 9.959 1.00 72.81 142 THR A C 1
ATOM 1162 O O . THR A 1 142 ? 20.433 -6.217 9.300 1.00 72.81 142 THR A O 1
ATOM 1165 N N . THR A 1 143 ? 18.526 -5.796 10.421 1.00 63.78 143 THR A N 1
ATOM 1166 C CA . THR A 1 143 ? 17.932 -7.137 10.281 1.00 63.78 143 THR A CA 1
ATOM 1167 C C . THR A 1 143 ? 17.734 -7.517 8.816 1.00 63.78 143 THR A C 1
ATOM 1169 O O . THR A 1 143 ? 18.112 -8.610 8.396 1.00 63.78 143 THR A O 1
ATOM 1172 N N . MET A 1 144 ? 17.206 -6.588 8.019 1.00 70.75 144 MET A N 1
ATOM 1173 C CA . MET A 1 144 ? 16.963 -6.759 6.586 1.00 70.75 144 MET A CA 1
ATOM 1174 C C . MET A 1 144 ? 18.211 -6.513 5.734 1.00 70.75 144 MET A C 1
ATOM 1176 O O . MET A 1 144 ? 18.150 -6.627 4.512 1.00 70.75 144 MET A O 1
ATOM 1180 N N . ARG A 1 145 ? 19.352 -6.214 6.375 1.00 83.56 145 ARG A N 1
ATOM 1181 C CA . ARG A 1 145 ? 20.661 -6.004 5.740 1.00 83.56 145 ARG A CA 1
ATOM 1182 C C . ARG A 1 145 ? 20.626 -4.954 4.631 1.00 83.56 145 ARG A C 1
ATOM 1184 O O . ARG A 1 145 ? 21.313 -5.088 3.623 1.00 83.56 145 ARG A O 1
ATOM 1191 N N . VAL A 1 146 ? 19.860 -3.887 4.836 1.00 78.38 146 VAL A N 1
ATOM 1192 C CA . VAL A 1 146 ? 19.706 -2.793 3.864 1.00 78.38 146 VAL A CA 1
ATOM 1193 C C . VAL A 1 146 ? 21.054 -2.145 3.533 1.00 78.38 146 VAL A C 1
ATOM 1195 O O . VAL A 1 146 ? 21.315 -1.822 2.383 1.00 78.38 146 VAL A O 1
ATOM 1198 N N . HIS A 1 147 ? 21.961 -2.056 4.506 1.00 85.81 147 HIS A N 1
ATOM 1199 C CA . HIS A 1 147 ? 23.332 -1.567 4.312 1.00 85.81 147 HIS A CA 1
ATOM 1200 C C . HIS A 1 147 ? 24.179 -2.407 3.333 1.00 85.81 147 HIS A C 1
ATOM 1202 O O . HIS A 1 147 ? 25.240 -1.957 2.917 1.00 85.81 147 HIS A O 1
ATOM 1208 N N . GLN A 1 148 ? 23.760 -3.635 3.005 1.00 89.94 148 GLN A N 1
ATOM 1209 C CA . GLN A 1 148 ? 24.437 -4.507 2.032 1.00 89.94 148 GLN A CA 1
ATOM 1210 C C . GLN A 1 148 ? 23.875 -4.346 0.616 1.00 89.94 148 GLN A C 1
ATOM 1212 O O . GLN A 1 148 ? 24.409 -4.940 -0.320 1.00 89.94 148 GLN A O 1
ATOM 1217 N N . LEU A 1 149 ? 22.782 -3.595 0.462 1.00 91.12 149 LEU A N 1
ATOM 1218 C CA . LEU A 1 149 ? 22.243 -3.234 -0.839 1.00 91.12 149 LEU A CA 1
ATOM 1219 C C . LEU A 1 149 ? 23.170 -2.224 -1.519 1.00 91.12 149 LEU A C 1
ATOM 1221 O O . LEU A 1 149 ? 23.836 -1.438 -0.844 1.00 91.12 149 LEU A O 1
ATOM 1225 N N . SER A 1 150 ? 23.209 -2.231 -2.850 1.00 92.19 150 SER A N 1
ATOM 1226 C CA . SER A 1 150 ? 24.175 -1.414 -3.592 1.00 92.19 150 SER A CA 1
ATOM 1227 C C . SER A 1 150 ? 23.941 0.085 -3.401 1.00 92.19 150 SER A C 1
ATOM 1229 O O . SER A 1 150 ? 24.900 0.852 -3.357 1.00 92.19 150 SER A O 1
ATOM 1231 N N . SER A 1 151 ? 22.680 0.488 -3.220 1.00 91.62 151 SER A N 1
ATOM 1232 C CA . SER A 1 151 ? 22.280 1.878 -2.973 1.00 91.62 151 SER A CA 1
ATOM 1233 C C . SER A 1 151 ? 21.878 2.149 -1.515 1.00 91.62 151 SER A C 1
ATOM 1235 O O . SER A 1 151 ? 21.421 3.243 -1.183 1.00 91.62 151 SER A O 1
ATOM 1237 N N . GLY A 1 152 ? 22.079 1.169 -0.625 1.00 92.75 152 GLY A N 1
ATOM 1238 C CA . GLY A 1 152 ? 21.871 1.309 0.817 1.00 92.75 152 GLY A CA 1
ATOM 1239 C C . GLY A 1 152 ? 20.454 1.745 1.209 1.00 92.75 152 GLY A C 1
ATOM 1240 O O . GLY A 1 152 ? 19.468 1.388 0.567 1.00 92.75 152 GLY A O 1
ATOM 1241 N N . ASP A 1 153 ? 20.353 2.519 2.286 1.00 88.19 153 ASP A N 1
ATOM 1242 C CA . ASP A 1 153 ? 19.117 3.063 2.867 1.00 88.19 153 ASP A CA 1
ATOM 1243 C C . ASP A 1 153 ? 18.733 4.459 2.335 1.00 88.19 153 ASP A C 1
ATOM 1245 O O . ASP A 1 153 ? 17.616 4.921 2.567 1.00 88.19 153 ASP A O 1
ATOM 1249 N N . ASN A 1 154 ? 19.625 5.116 1.583 1.00 93.19 154 ASN A N 1
ATOM 1250 C CA . ASN A 1 154 ? 19.396 6.449 1.007 1.00 93.19 154 ASN A CA 1
ATOM 1251 C C . ASN A 1 154 ? 18.659 6.443 -0.342 1.00 93.19 154 ASN A C 1
ATOM 1253 O O . ASN A 1 154 ? 18.364 7.513 -0.867 1.00 93.19 154 ASN A O 1
ATOM 1257 N N . GLN A 1 155 ? 18.378 5.269 -0.905 1.00 95.88 155 GLN A N 1
ATOM 1258 C CA . GLN A 1 155 ? 17.543 5.118 -2.098 1.00 95.88 155 GLN A CA 1
ATOM 1259 C C . GLN A 1 155 ? 16.047 5.134 -1.750 1.00 95.88 155 GLN A C 1
ATOM 1261 O O . GLN A 1 155 ? 15.699 4.871 -0.597 1.00 95.88 155 GLN A O 1
ATOM 1266 N N . PRO A 1 156 ? 15.152 5.302 -2.737 1.00 97.62 156 PRO A N 1
ATOM 1267 C CA . PRO A 1 156 ? 13.722 5.148 -2.514 1.00 97.62 156 PRO A CA 1
ATOM 1268 C C . PRO A 1 156 ? 13.307 3.731 -2.112 1.00 97.62 156 PRO A C 1
ATOM 1270 O O . PRO A 1 156 ? 13.863 2.728 -2.573 1.00 97.62 156 PRO A O 1
ATOM 1273 N N . PHE A 1 157 ? 12.266 3.656 -1.290 1.00 94.19 157 PHE A N 1
ATOM 1274 C CA . PHE A 1 157 ? 11.622 2.412 -0.881 1.00 94.19 157 PHE A CA 1
ATOM 1275 C C . PHE A 1 157 ? 10.119 2.477 -1.134 1.00 94.19 157 PHE A C 1
ATOM 1277 O O . PHE A 1 157 ? 9.499 3.540 -1.100 1.00 94.19 157 PHE A O 1
ATOM 1284 N N . TYR A 1 158 ? 9.533 1.311 -1.371 1.00 94.81 158 TYR A N 1
ATOM 1285 C CA . TYR A 1 158 ? 8.156 1.156 -1.805 1.00 94.81 158 TYR A CA 1
ATOM 1286 C C . TYR A 1 158 ? 7.387 0.251 -0.858 1.00 94.81 158 TYR A C 1
ATOM 1288 O O . TYR A 1 158 ? 7.834 -0.846 -0.519 1.00 94.81 158 TYR A O 1
ATOM 1296 N N . ASN A 1 159 ? 6.196 0.702 -0.487 1.00 90.31 159 ASN A N 1
ATOM 1297 C CA . ASN A 1 159 ? 5.186 -0.112 0.158 1.00 90.31 159 ASN A CA 1
ATOM 1298 C C . ASN A 1 159 ? 4.414 -0.864 -0.930 1.00 90.31 159 ASN A C 1
ATOM 1300 O O . ASN A 1 159 ? 3.845 -0.245 -1.836 1.00 90.31 159 ASN A O 1
ATOM 1304 N N . VAL A 1 160 ? 4.426 -2.196 -0.861 1.00 89.00 160 VAL A N 1
ATOM 1305 C CA . VAL A 1 160 ? 3.863 -3.057 -1.905 1.00 89.00 160 VAL A CA 1
ATOM 1306 C C . VAL A 1 160 ? 2.897 -4.095 -1.338 1.00 89.00 160 VAL A C 1
ATOM 1308 O O . VAL A 1 160 ? 3.164 -4.695 -0.296 1.00 89.00 160 VAL A O 1
ATOM 1311 N N . LEU A 1 161 ? 1.792 -4.319 -2.049 1.00 83.62 161 LEU A N 1
ATOM 1312 C CA . LEU A 1 161 ? 0.869 -5.429 -1.806 1.00 83.62 161 LEU A CA 1
ATOM 1313 C C . LEU A 1 161 ? 1.300 -6.605 -2.678 1.00 83.62 161 LEU A C 1
ATOM 1315 O O . LEU A 1 161 ? 1.388 -6.455 -3.897 1.00 83.62 161 LEU A O 1
ATOM 1319 N N . VAL A 1 162 ? 1.592 -7.754 -2.079 1.00 87.00 162 VAL A N 1
ATOM 1320 C CA . VAL A 1 162 ? 2.153 -8.916 -2.782 1.00 87.00 162 VAL A CA 1
ATOM 1321 C C . VAL A 1 162 ? 1.070 -9.944 -3.088 1.00 87.00 162 VAL A C 1
ATOM 1323 O O . VAL A 1 162 ? 0.141 -10.142 -2.319 1.00 87.00 162 VAL A O 1
ATOM 1326 N N . GLN A 1 163 ? 1.197 -10.660 -4.201 1.00 89.81 163 GLN A N 1
ATOM 1327 C CA . GLN A 1 163 ? 0.227 -11.687 -4.601 1.00 89.81 163 GLN A CA 1
ATOM 1328 C C . GLN A 1 163 ? 0.019 -12.813 -3.560 1.00 89.81 163 GLN A C 1
ATOM 1330 O O . GLN A 1 163 ? -0.996 -13.499 -3.597 1.00 89.81 163 GLN A O 1
ATOM 1335 N N . ASP A 1 164 ? 0.951 -13.006 -2.621 1.00 79.38 164 ASP A N 1
ATOM 1336 C CA . ASP A 1 164 ? 0.827 -13.966 -1.512 1.00 79.38 164 ASP A CA 1
ATOM 1337 C C . ASP A 1 164 ? -0.042 -13.456 -0.341 1.00 79.38 164 ASP A C 1
ATOM 1339 O O . ASP A 1 164 ? -0.179 -14.149 0.666 1.00 79.38 164 ASP A O 1
ATOM 1343 N N . GLY A 1 165 ? -0.623 -12.256 -0.461 1.00 72.31 165 GLY A N 1
ATOM 1344 C CA . GLY A 1 165 ? -1.444 -11.621 0.571 1.00 72.31 165 GLY A CA 1
ATOM 1345 C C . GLY A 1 165 ? -0.646 -10.867 1.636 1.00 72.31 165 GLY A C 1
ATOM 1346 O O . GLY A 1 165 ? -1.231 -10.432 2.625 1.00 72.31 165 GLY A O 1
ATOM 1347 N N . THR A 1 166 ? 0.674 -10.726 1.470 1.00 69.12 166 THR A N 1
ATOM 1348 C CA . THR A 1 166 ? 1.522 -9.972 2.401 1.00 69.12 166 THR A CA 1
ATOM 1349 C C . THR A 1 166 ? 1.772 -8.539 1.935 1.00 69.12 166 THR A C 1
ATOM 1351 O O . THR A 1 166 ? 1.946 -8.265 0.747 1.00 69.12 166 THR A O 1
ATOM 1354 N N . CYS A 1 167 ? 1.897 -7.626 2.897 1.00 78.31 167 CYS A N 1
ATOM 1355 C CA . CYS A 1 167 ? 2.419 -6.280 2.669 1.00 78.31 167 CYS A CA 1
ATOM 1356 C C . CYS A 1 167 ? 3.933 -6.278 2.908 1.00 78.31 167 CYS A C 1
ATOM 1358 O O . CYS A 1 167 ? 4.417 -6.829 3.902 1.00 78.31 167 CYS A O 1
ATOM 1360 N N . ARG A 1 168 ? 4.702 -5.668 2.002 1.00 82.38 168 ARG A N 1
ATOM 1361 C CA . ARG A 1 168 ? 6.170 -5.618 2.098 1.00 82.38 168 ARG A CA 1
ATOM 1362 C C . ARG A 1 168 ? 6.706 -4.216 1.841 1.00 82.38 168 ARG A C 1
ATOM 1364 O O . ARG A 1 168 ? 6.063 -3.402 1.187 1.00 82.38 168 ARG A O 1
ATOM 1371 N N . TYR A 1 169 ? 7.919 -3.977 2.334 1.00 87.00 169 TYR A N 1
ATOM 1372 C CA . TYR A 1 169 ? 8.689 -2.763 2.085 1.00 87.00 169 TYR A CA 1
ATOM 1373 C C . TYR A 1 169 ? 9.935 -3.119 1.273 1.00 87.00 169 TYR A C 1
ATOM 1375 O O . TYR A 1 169 ? 10.787 -3.882 1.738 1.00 87.00 169 TYR A O 1
ATOM 1383 N N . ALA A 1 170 ? 10.000 -2.641 0.034 1.00 86.38 170 ALA A N 1
ATOM 1384 C CA . ALA A 1 170 ? 10.987 -3.062 -0.953 1.00 86.38 170 ALA A CA 1
ATOM 1385 C C . ALA A 1 170 ? 11.848 -1.886 -1.424 1.00 86.38 170 ALA A C 1
ATOM 1387 O O . ALA A 1 170 ? 11.335 -0.814 -1.731 1.00 86.38 170 ALA A O 1
ATOM 1388 N N . ALA A 1 171 ? 13.160 -2.103 -1.510 1.00 93.19 171 ALA A N 1
ATOM 1389 C CA . ALA A 1 171 ? 14.094 -1.128 -2.068 1.00 93.19 171 ALA A CA 1
ATOM 1390 C C . ALA A 1 171 ? 13.888 -0.966 -3.581 1.00 93.19 171 ALA A C 1
ATOM 1392 O O . ALA A 1 171 ? 13.650 -1.963 -4.273 1.00 93.19 171 ALA A O 1
ATOM 1393 N N . GLN A 1 172 ? 14.050 0.255 -4.098 1.00 98.06 172 GLN A N 1
ATOM 1394 C CA . GLN A 1 172 ? 13.942 0.564 -5.527 1.00 98.06 172 GLN A CA 1
ATOM 1395 C C . GLN A 1 172 ? 14.784 -0.368 -6.398 1.00 98.06 172 GLN A C 1
ATOM 1397 O O . GLN A 1 172 ? 14.282 -0.913 -7.379 1.00 98.06 172 GLN A O 1
ATOM 1402 N N . GLU A 1 173 ? 16.045 -0.603 -6.023 1.00 97.44 173 GLU A N 1
ATOM 1403 C CA . GLU A 1 173 ? 16.956 -1.431 -6.820 1.00 97.44 173 GLU A CA 1
ATOM 1404 C C . GLU A 1 173 ? 16.474 -2.880 -6.995 1.00 97.44 173 GLU A C 1
ATOM 1406 O O . GLU A 1 173 ? 16.836 -3.535 -7.974 1.00 97.44 173 GLU A O 1
ATOM 1411 N N . ASN A 1 174 ? 15.619 -3.367 -6.092 1.00 96.75 174 ASN A N 1
ATOM 1412 C CA . ASN A 1 174 ? 15.096 -4.730 -6.101 1.00 96.75 174 ASN A CA 1
ATOM 1413 C C . ASN A 1 174 ? 13.782 -4.891 -6.877 1.00 96.75 174 ASN A C 1
ATOM 1415 O O . ASN A 1 174 ? 13.329 -6.026 -7.046 1.00 96.75 174 ASN A O 1
ATOM 1419 N N . LEU A 1 175 ? 13.177 -3.800 -7.348 1.00 98.12 175 LEU A N 1
ATOM 1420 C CA . LEU A 1 175 ? 11.942 -3.826 -8.127 1.00 98.12 175 LEU A CA 1
ATOM 1421 C C . LEU A 1 175 ? 12.214 -3.573 -9.611 1.00 98.12 175 LEU A C 1
ATOM 1423 O O . LEU A 1 175 ? 13.150 -2.866 -9.989 1.00 98.12 175 LEU A O 1
ATOM 1427 N N . GLU A 1 176 ? 11.379 -4.170 -10.450 1.00 97.88 176 GLU A N 1
ATOM 1428 C CA . GLU A 1 176 ? 11.287 -3.901 -11.883 1.00 97.88 176 GLU A CA 1
ATOM 1429 C C . GLU A 1 176 ? 9.820 -3.951 -12.331 1.00 97.88 176 GLU A C 1
ATOM 1431 O O . GLU A 1 176 ? 9.033 -4.683 -11.721 1.00 97.88 176 GLU A O 1
ATOM 1436 N N . PRO A 1 177 ? 9.418 -3.185 -13.362 1.00 97.31 177 PRO A N 1
ATOM 1437 C CA . PRO A 1 177 ? 8.073 -3.285 -13.913 1.00 97.31 177 PRO A CA 1
ATOM 1438 C C . PRO A 1 177 ? 7.769 -4.701 -14.404 1.00 97.31 177 PRO A C 1
ATOM 1440 O O . PRO A 1 177 ? 8.621 -5.372 -14.990 1.00 97.31 177 PRO A O 1
ATOM 1443 N N . HIS A 1 178 ? 6.549 -5.172 -14.162 1.00 96.06 178 HIS A N 1
ATOM 1444 C CA . HIS A 1 178 ? 6.167 -6.525 -14.539 1.00 96.06 178 HIS A CA 1
ATOM 1445 C C . HIS A 1 178 ? 5.954 -6.642 -16.060 1.00 96.06 178 HIS A C 1
ATOM 1447 O O . HIS A 1 178 ? 5.080 -5.991 -16.613 1.00 96.06 178 HIS A O 1
ATOM 1453 N N . SER A 1 179 ? 6.688 -7.520 -16.752 1.00 92.69 179 SER A N 1
ATOM 1454 C CA . SER A 1 179 ? 6.657 -7.614 -18.227 1.00 92.69 179 SER A CA 1
ATOM 1455 C C . SER A 1 179 ? 5.297 -7.988 -18.837 1.00 92.69 179 SER A C 1
ATOM 1457 O O . SER A 1 179 ? 5.017 -7.628 -19.976 1.00 92.69 179 SER A O 1
ATOM 1459 N N . ALA A 1 180 ? 4.456 -8.705 -18.090 1.00 92.19 180 ALA A N 1
ATOM 1460 C CA . ALA A 1 180 ? 3.088 -9.060 -18.473 1.00 92.19 180 ALA A CA 1
ATOM 1461 C C . ALA A 1 180 ? 2.125 -8.793 -17.301 1.00 92.19 180 ALA A C 1
ATOM 1463 O O . ALA A 1 180 ? 1.885 -9.710 -16.515 1.00 92.19 180 ALA A O 1
ATOM 1464 N N . PRO A 1 181 ? 1.687 -7.539 -17.082 1.00 91.38 181 PRO A N 1
ATOM 1465 C CA . PRO A 1 181 ? 0.915 -7.151 -15.903 1.00 91.38 181 PRO A CA 1
ATOM 1466 C C . PRO A 1 181 ? -0.296 -8.045 -15.654 1.00 91.38 181 PRO A C 1
ATOM 1468 O O . PRO A 1 181 ? -0.961 -8.496 -16.584 1.00 91.38 181 PRO A O 1
ATOM 1471 N N . LEU A 1 182 ? -0.579 -8.281 -14.378 1.00 94.25 182 LEU A N 1
ATOM 1472 C CA . LEU A 1 182 ? -1.686 -9.108 -13.927 1.00 94.25 182 LEU A CA 1
ATOM 1473 C C . LEU A 1 182 ? -2.341 -8.496 -12.697 1.00 94.25 182 LEU A C 1
ATOM 1475 O O . LEU A 1 182 ? -1.710 -7.761 -11.938 1.00 94.25 182 LEU A O 1
ATOM 1479 N N . GLU A 1 183 ? -3.592 -8.869 -12.471 1.00 96.44 183 GLU A N 1
ATOM 1480 C CA . GLU A 1 183 ? -4.284 -8.511 -11.246 1.00 96.44 183 GLU A CA 1
ATOM 1481 C C . GLU A 1 183 ? -3.606 -9.179 -10.036 1.00 96.44 183 GLU A C 1
ATOM 1483 O O . GLU A 1 183 ? -3.353 -10.388 -10.012 1.00 96.44 183 GLU A O 1
ATOM 1488 N N . ILE A 1 184 ? -3.298 -8.380 -9.018 1.00 94.06 184 ILE A N 1
ATOM 1489 C CA . ILE A 1 184 ? -2.737 -8.820 -7.747 1.00 94.06 184 ILE A CA 1
ATOM 1490 C C . ILE A 1 184 ? -3.885 -9.152 -6.793 1.00 94.06 184 ILE A C 1
ATOM 1492 O O . ILE A 1 184 ? -4.549 -8.268 -6.251 1.00 94.06 184 ILE A O 1
ATOM 1496 N N . ALA A 1 185 ? -4.091 -10.447 -6.556 1.00 88.38 185 ALA A N 1
ATOM 1497 C CA . ALA A 1 185 ? -5.073 -10.950 -5.601 1.00 88.38 185 ALA A CA 1
ATOM 1498 C C . ALA A 1 185 ? -4.615 -10.706 -4.147 1.00 88.38 185 ALA A C 1
ATOM 1500 O O . ALA A 1 185 ? -4.097 -11.606 -3.490 1.00 88.38 185 ALA A O 1
ATOM 1501 N N . HIS A 1 186 ? -4.790 -9.479 -3.647 1.00 84.75 186 HIS A N 1
ATOM 1502 C CA . HIS A 1 186 ? -4.466 -9.089 -2.271 1.00 84.75 186 HIS A CA 1
ATOM 1503 C C . HIS A 1 186 ? -5.723 -8.598 -1.521 1.00 84.75 186 HIS A C 1
ATOM 1505 O O . HIS A 1 186 ? -6.434 -7.745 -2.056 1.00 84.75 186 HIS A O 1
ATOM 1511 N N . PRO A 1 187 ? -5.994 -9.046 -0.275 1.00 77.69 187 PRO A N 1
ATOM 1512 C CA . PRO A 1 187 ? -7.202 -8.663 0.473 1.00 77.69 187 PRO A CA 1
ATOM 1513 C C . PRO A 1 187 ? -7.380 -7.150 0.658 1.00 77.69 187 PRO A C 1
ATOM 1515 O O . PRO A 1 187 ? -8.495 -6.640 0.619 1.00 77.69 187 PRO A O 1
ATOM 1518 N N . GLU A 1 188 ? -6.276 -6.419 0.832 1.00 76.12 188 GLU A N 1
ATOM 1519 C CA . GLU A 1 188 ? -6.296 -4.959 0.997 1.00 76.12 188 GLU A CA 1
ATOM 1520 C C . GLU A 1 188 ? -6.289 -4.164 -0.321 1.00 76.12 188 GLU A C 1
ATOM 1522 O O . GLU A 1 188 ? -6.247 -2.940 -0.272 1.00 76.12 188 GLU A O 1
ATOM 1527 N N . VAL A 1 189 ? -6.336 -4.786 -1.507 1.00 83.69 189 VAL A N 1
ATOM 1528 C CA . VAL A 1 189 ? -6.216 -4.030 -2.774 1.00 83.69 189 VAL A CA 1
ATOM 1529 C C . VAL A 1 189 ? -7.311 -2.962 -2.921 1.00 83.69 189 VAL A C 1
ATOM 1531 O O . VAL A 1 189 ? -7.014 -1.811 -3.240 1.00 83.69 189 VAL A O 1
ATOM 1534 N N . GLY A 1 190 ? -8.554 -3.295 -2.555 1.00 81.88 190 GLY A N 1
ATOM 1535 C CA . GLY A 1 190 ? -9.696 -2.374 -2.595 1.00 81.88 190 GLY A CA 1
ATOM 1536 C C . GLY A 1 190 ? -9.650 -1.253 -1.550 1.00 81.88 190 GLY A C 1
ATOM 1537 O O . GLY A 1 190 ? -10.430 -0.309 -1.624 1.00 81.88 190 GLY A O 1
ATOM 1538 N N . ARG A 1 191 ? -8.729 -1.318 -0.577 1.00 81.81 191 ARG A N 1
ATOM 1539 C CA . ARG A 1 191 ? -8.480 -0.217 0.367 1.00 81.81 191 ARG A CA 1
ATOM 1540 C C . ARG A 1 191 ? -7.781 0.962 -0.309 1.00 81.81 191 ARG A C 1
ATOM 1542 O O . ARG A 1 191 ? -7.945 2.096 0.128 1.00 81.81 191 ARG A O 1
ATOM 1549 N N . TYR A 1 192 ? -6.983 0.683 -1.335 1.00 84.56 192 TYR A N 1
ATOM 1550 C CA . TYR A 1 192 ? -6.057 1.629 -1.954 1.00 84.56 192 TYR A CA 1
ATOM 1551 C C . TYR A 1 192 ? -6.457 1.986 -3.388 1.00 84.56 192 TYR A C 1
ATOM 1553 O O . TYR A 1 192 ? -6.279 3.124 -3.823 1.00 84.56 192 TYR A O 1
ATOM 1561 N N . PHE A 1 193 ? -7.026 1.031 -4.120 1.00 94.81 193 PHE A N 1
ATOM 1562 C CA . PHE A 1 193 ? -7.315 1.169 -5.541 1.00 94.81 193 PHE A CA 1
ATOM 1563 C C . PHE A 1 193 ? -8.802 0.998 -5.821 1.00 94.81 193 PHE A C 1
ATOM 1565 O O . PHE A 1 193 ? -9.475 0.197 -5.175 1.00 94.81 193 PHE A O 1
ATOM 1572 N N . SER A 1 194 ? -9.308 1.749 -6.797 1.00 93.00 194 SER A N 1
ATOM 1573 C CA . SER A 1 194 ? -10.697 1.652 -7.247 1.00 93.00 194 SER A CA 1
ATOM 1574 C C . SER A 1 194 ? -10.891 0.584 -8.322 1.00 93.00 194 SER A C 1
ATOM 1576 O O . SER A 1 194 ? -11.953 -0.026 -8.385 1.00 93.00 194 SER A O 1
ATOM 1578 N N . GLU A 1 195 ? -9.887 0.364 -9.176 1.00 94.44 195 GLU A N 1
ATOM 1579 C CA . GLU A 1 195 ? -10.000 -0.511 -10.347 1.00 94.44 195 GLU A CA 1
ATOM 1580 C C . GLU A 1 195 ? -8.629 -1.006 -10.833 1.00 94.44 195 GLU A C 1
ATOM 1582 O O . GLU A 1 195 ? -7.616 -0.320 -10.667 1.00 94.44 195 GLU A O 1
ATOM 1587 N N . PHE A 1 196 ? -8.609 -2.182 -11.469 1.00 96.69 196 PHE A N 1
ATOM 1588 C CA . PHE A 1 196 ? -7.478 -2.694 -12.240 1.00 96.69 196 PHE A CA 1
ATOM 1589 C C . PHE A 1 196 ? -7.691 -2.485 -13.752 1.00 96.69 196 PHE A C 1
ATOM 1591 O O . PHE A 1 196 ? -8.589 -3.069 -14.351 1.00 96.69 196 PHE A O 1
ATOM 1598 N N . CYS A 1 197 ? -6.814 -1.713 -14.398 1.00 94.50 197 CYS A N 1
ATOM 1599 C CA . CYS A 1 197 ? -6.906 -1.323 -15.810 1.00 94.50 197 CYS A CA 1
ATOM 1600 C C . CYS A 1 197 ? -6.040 -2.207 -16.731 1.00 94.50 197 CYS A C 1
ATOM 1602 O O . CYS A 1 197 ? -5.347 -1.697 -17.616 1.00 94.50 197 CYS A O 1
ATOM 1604 N N . SER A 1 198 ? -6.008 -3.526 -16.500 1.00 92.69 198 SER A N 1
ATOM 1605 C CA . SER A 1 198 ? -5.192 -4.538 -17.218 1.00 92.69 198 SER A CA 1
ATOM 1606 C C . SER A 1 198 ? -3.661 -4.384 -17.144 1.00 92.69 198 SER A C 1
ATOM 1608 O O . SER A 1 198 ? -2.942 -5.365 -17.285 1.00 92.69 198 SER A O 1
ATOM 1610 N N . THR A 1 199 ? -3.142 -3.178 -16.924 1.00 95.12 199 THR A N 1
ATOM 1611 C CA . THR A 1 199 ? -1.704 -2.850 -16.924 1.00 95.12 199 THR A CA 1
ATOM 1612 C C . THR A 1 199 ? -1.230 -2.221 -15.618 1.00 95.12 199 THR A C 1
ATOM 1614 O O . THR A 1 199 ? -0.059 -2.334 -15.262 1.00 95.12 199 THR A O 1
ATOM 1617 N N . HIS A 1 200 ? -2.137 -1.556 -14.909 1.00 97.19 200 HIS A N 1
ATOM 1618 C CA . HIS A 1 200 ? -1.895 -0.831 -13.668 1.00 97.19 200 HIS A CA 1
ATOM 1619 C C . HIS A 1 200 ? -3.202 -0.721 -12.879 1.00 97.19 200 HIS A C 1
ATOM 1621 O O . HIS A 1 200 ? -4.279 -1.013 -13.404 1.00 97.19 200 HIS A O 1
ATOM 1627 N N . TYR A 1 201 ? -3.107 -0.277 -11.632 1.00 97.88 201 TYR A N 1
ATOM 1628 C CA . TYR A 1 201 ? -4.251 0.038 -10.787 1.00 97.88 201 TYR A CA 1
ATOM 1629 C C . TYR A 1 201 ? -4.527 1.540 -10.734 1.00 97.88 201 TYR A C 1
ATOM 1631 O O . TYR A 1 201 ? -3.603 2.348 -10.644 1.00 97.88 201 TYR A O 1
ATOM 1639 N N . THR A 1 202 ? -5.808 1.901 -10.707 1.00 97.31 202 THR A N 1
ATOM 1640 C CA . THR A 1 202 ? -6.257 3.278 -10.482 1.00 97.31 202 THR A CA 1
ATOM 1641 C C . THR A 1 202 ? -6.331 3.552 -8.983 1.00 97.31 202 THR A C 1
ATOM 1643 O O . THR A 1 202 ? -7.074 2.888 -8.259 1.00 97.31 202 THR A O 1
ATOM 1646 N N . ALA A 1 203 ? -5.548 4.520 -8.505 1.00 96.00 203 ALA A N 1
ATOM 1647 C CA . ALA A 1 203 ? -5.559 4.965 -7.111 1.00 96.00 203 ALA A CA 1
ATOM 1648 C C . ALA A 1 203 ? -6.923 5.558 -6.721 1.00 96.00 203 ALA A C 1
ATOM 1650 O O . ALA A 1 203 ? -7.532 6.274 -7.514 1.00 96.00 203 ALA A O 1
ATOM 1651 N N . ASN A 1 204 ? -7.387 5.302 -5.497 1.00 93.19 204 ASN A N 1
ATOM 1652 C CA . ASN A 1 204 ? -8.576 5.960 -4.947 1.00 93.19 204 ASN A CA 1
ATOM 1653 C C . ASN A 1 204 ? -8.299 7.424 -4.539 1.00 93.19 204 ASN A C 1
ATOM 1655 O O . ASN A 1 204 ? -7.162 7.893 -4.588 1.00 93.19 204 ASN A O 1
ATOM 1659 N N . GLU A 1 205 ? -9.334 8.145 -4.098 1.00 90.81 205 GLU A N 1
ATOM 1660 C CA . GLU A 1 205 ? -9.234 9.562 -3.709 1.00 90.81 205 GLU A CA 1
ATOM 1661 C C . GLU A 1 205 ? -8.181 9.826 -2.618 1.00 90.81 205 GLU A C 1
ATOM 1663 O O . GLU A 1 205 ? -7.463 10.828 -2.675 1.00 90.81 205 GLU A O 1
ATOM 1668 N N . GLU A 1 206 ? -8.033 8.919 -1.645 1.00 89.00 206 GLU A N 1
ATOM 1669 C CA . GLU A 1 206 ? -7.044 9.057 -0.570 1.00 89.00 206 GLU A CA 1
ATOM 1670 C C . GLU A 1 206 ? -5.613 8.985 -1.121 1.00 89.00 206 GLU A C 1
ATOM 1672 O O . GLU A 1 206 ? -4.779 9.846 -0.820 1.00 89.00 206 GLU A O 1
ATOM 1677 N N . LEU A 1 207 ? -5.319 7.980 -1.953 1.00 91.75 207 LEU A N 1
ATOM 1678 C CA . LEU A 1 207 ? -3.998 7.843 -2.562 1.00 91.75 207 LEU A CA 1
ATOM 1679 C C . LEU A 1 207 ? -3.712 8.943 -3.582 1.00 91.75 207 LEU A C 1
ATOM 1681 O O . LEU A 1 207 ? -2.585 9.428 -3.610 1.00 91.75 207 LEU A O 1
ATOM 1685 N N . GLN A 1 208 ? -4.707 9.396 -4.346 1.00 94.44 208 GLN A N 1
ATOM 1686 C CA . GLN A 1 208 ? -4.550 10.543 -5.247 1.00 94.44 208 GLN A CA 1
ATOM 1687 C C . GLN A 1 208 ? -4.249 11.834 -4.477 1.00 94.44 208 GLN A C 1
ATOM 1689 O O . GLN A 1 208 ? -3.400 12.614 -4.894 1.00 94.44 208 GLN A O 1
ATOM 1694 N N . THR A 1 209 ? -4.879 12.044 -3.319 1.00 92.50 209 THR A N 1
ATOM 1695 C CA . THR A 1 209 ? -4.585 13.207 -2.466 1.00 92.50 209 THR A CA 1
ATOM 1696 C C . THR A 1 209 ? -3.152 13.147 -1.924 1.00 92.50 209 THR A C 1
ATOM 1698 O O . THR A 1 209 ? -2.453 14.160 -1.880 1.00 92.50 209 THR A O 1
ATOM 1701 N N . ARG A 1 210 ? -2.681 11.951 -1.546 1.00 92.56 210 ARG A N 1
ATOM 1702 C CA . ARG A 1 210 ? -1.326 11.736 -1.014 1.00 92.56 210 ARG A CA 1
ATOM 1703 C C . ARG A 1 210 ? -0.239 11.786 -2.094 1.00 92.56 210 ARG A C 1
ATOM 1705 O O . ARG A 1 210 ? 0.857 12.260 -1.806 1.00 92.56 210 ARG A O 1
ATOM 1712 N N . TYR A 1 211 ? -0.534 11.323 -3.307 1.00 96.00 211 TYR A N 1
ATOM 1713 C CA . TYR A 1 211 ? 0.391 11.197 -4.440 1.00 96.00 211 TYR A CA 1
ATOM 1714 C C . TYR A 1 211 ? -0.218 11.800 -5.723 1.00 96.00 211 TYR A C 1
ATOM 1716 O O . TYR A 1 211 ? -0.515 11.075 -6.675 1.00 96.00 211 TYR A O 1
ATOM 1724 N N . PRO A 1 212 ? -0.410 13.129 -5.787 1.00 95.56 212 PRO A N 1
ATOM 1725 C CA . PRO A 1 212 ? -1.203 13.768 -6.846 1.00 95.56 212 PRO A CA 1
ATOM 1726 C C . PRO A 1 212 ? -0.603 13.660 -8.255 1.00 95.56 212 PRO A C 1
ATOM 1728 O O . PRO A 1 212 ? -1.315 13.814 -9.243 1.00 95.56 212 PRO A O 1
ATOM 1731 N N . GLU A 1 213 ? 0.700 13.406 -8.367 1.00 96.38 213 GLU A N 1
ATOM 1732 C CA . GLU A 1 213 ? 1.421 13.349 -9.647 1.00 96.38 213 GLU A CA 1
ATOM 1733 C C . GLU A 1 213 ? 1.600 11.911 -10.167 1.00 96.38 213 GLU A C 1
ATOM 1735 O O . GLU A 1 213 ? 1.928 11.707 -11.337 1.00 96.38 213 GLU A O 1
ATOM 1740 N N . ASP A 1 214 ? 1.337 10.903 -9.331 1.00 96.94 214 ASP A N 1
ATOM 1741 C CA . ASP A 1 214 ? 1.622 9.502 -9.653 1.00 96.94 214 ASP A CA 1
ATOM 1742 C C . ASP A 1 214 ? 0.663 8.923 -10.698 1.00 96.94 214 ASP A C 1
ATOM 1744 O O . ASP A 1 214 ? 1.064 8.044 -11.457 1.00 96.94 214 ASP A O 1
ATOM 1748 N N . THR A 1 215 ? -0.574 9.419 -10.803 1.00 94.94 215 THR A N 1
ATOM 1749 C CA . THR A 1 215 ? -1.516 8.970 -11.845 1.00 94.94 215 THR A CA 1
ATOM 1750 C C . THR A 1 215 ? -0.958 9.245 -13.242 1.00 94.94 215 THR A C 1
ATOM 1752 O O . THR A 1 215 ? -0.958 8.365 -14.101 1.00 94.94 215 THR A O 1
ATOM 1755 N N . VAL A 1 216 ? -0.435 10.455 -13.468 1.00 95.38 216 VAL A N 1
ATOM 1756 C CA . VAL A 1 216 ? 0.147 10.846 -14.762 1.00 95.38 216 VAL A CA 1
ATOM 1757 C C . VAL A 1 216 ? 1.422 10.050 -15.037 1.00 95.38 216 VAL A C 1
ATOM 1759 O O . VAL A 1 216 ? 1.617 9.576 -16.157 1.00 95.38 216 VAL A O 1
ATOM 1762 N N . GLU A 1 217 ? 2.261 9.857 -14.017 1.00 95.81 217 GLU A N 1
ATOM 1763 C CA . GLU A 1 217 ? 3.507 9.097 -14.148 1.00 95.81 217 GLU A CA 1
ATOM 1764 C C . GLU A 1 217 ? 3.260 7.617 -14.464 1.00 95.81 217 GLU A C 1
ATOM 1766 O O . GLU A 1 217 ? 3.913 7.041 -15.336 1.00 95.81 217 GLU A O 1
ATOM 1771 N N . THR A 1 218 ? 2.263 7.017 -13.811 1.00 96.06 218 THR A N 1
ATOM 1772 C CA . THR A 1 218 ? 1.849 5.629 -14.045 1.00 96.06 218 THR A CA 1
ATOM 1773 C C . THR A 1 218 ? 1.403 5.443 -15.486 1.00 96.06 218 THR A C 1
ATOM 1775 O O . THR A 1 218 ? 1.866 4.522 -16.156 1.00 96.06 218 THR A O 1
ATOM 1778 N N . LEU A 1 219 ? 0.551 6.340 -15.991 1.00 94.75 219 LEU A N 1
ATOM 1779 C CA . LEU A 1 219 ? 0.068 6.280 -17.369 1.00 94.75 219 LEU A CA 1
ATOM 1780 C C . LEU A 1 219 ? 1.205 6.440 -18.384 1.00 94.75 219 LEU A C 1
ATOM 1782 O O . LEU A 1 219 ? 1.256 5.674 -19.346 1.00 94.75 219 LEU A O 1
ATOM 1786 N N . ARG A 1 220 ? 2.138 7.375 -18.153 1.00 94.81 220 ARG A N 1
ATOM 1787 C CA . ARG A 1 220 ? 3.329 7.545 -19.001 1.00 94.81 220 ARG A CA 1
ATOM 1788 C C . ARG A 1 220 ? 4.171 6.266 -19.028 1.00 94.81 220 ARG A C 1
ATOM 1790 O O . ARG A 1 220 ? 4.453 5.740 -20.100 1.00 94.81 220 ARG A O 1
ATOM 1797 N N . THR A 1 221 ? 4.495 5.729 -17.854 1.00 93.31 221 THR A N 1
ATOM 1798 C CA . THR A 1 221 ? 5.314 4.517 -17.706 1.00 93.31 221 THR A CA 1
ATOM 1799 C C . THR A 1 221 ? 4.665 3.313 -18.395 1.00 93.31 221 THR A C 1
ATOM 1801 O O . THR A 1 221 ? 5.313 2.582 -19.139 1.00 93.31 221 THR A O 1
ATOM 1804 N N . VAL A 1 222 ? 3.359 3.112 -18.196 1.00 93.50 222 VAL A N 1
ATOM 1805 C CA . VAL A 1 222 ? 2.580 2.038 -18.835 1.00 93.50 222 VAL A CA 1
ATOM 1806 C C . VAL A 1 222 ? 2.589 2.171 -20.359 1.00 93.50 222 VAL A C 1
ATOM 1808 O O . VAL A 1 222 ? 2.742 1.168 -21.059 1.00 93.50 222 VAL A O 1
ATOM 1811 N N . GLN A 1 223 ? 2.441 3.391 -20.885 1.00 92.50 223 GLN A N 1
ATOM 1812 C CA . GLN A 1 223 ? 2.518 3.638 -22.323 1.00 92.50 223 GLN A CA 1
ATOM 1813 C C . GLN A 1 223 ? 3.896 3.263 -22.869 1.00 92.50 223 GLN A C 1
ATOM 1815 O O . GLN A 1 223 ? 3.965 2.494 -23.822 1.00 92.50 223 GLN A O 1
ATOM 1820 N N . GLU A 1 224 ? 4.973 3.730 -22.243 1.00 91.81 224 GLU A N 1
ATOM 1821 C CA . GLU A 1 224 ? 6.348 3.451 -22.672 1.00 91.81 224 GLU A CA 1
ATOM 1822 C C . GLU A 1 224 ? 6.689 1.954 -22.630 1.00 91.81 224 GLU A C 1
ATOM 1824 O O . GLU A 1 224 ? 7.282 1.423 -23.571 1.00 91.81 224 GLU A O 1
ATOM 1829 N N . LEU A 1 225 ? 6.270 1.250 -21.575 1.00 89.94 225 LEU A N 1
ATOM 1830 C CA . LEU A 1 225 ? 6.571 -0.170 -21.398 1.00 89.94 225 LEU A CA 1
ATOM 1831 C C . LEU A 1 225 ? 5.777 -1.065 -22.355 1.00 89.94 225 LEU A C 1
ATOM 1833 O O . LEU A 1 225 ? 6.354 -1.956 -22.981 1.00 89.94 225 LEU A O 1
ATOM 1837 N N . TYR A 1 226 ? 4.464 -0.845 -22.485 1.00 86.19 226 TYR A N 1
ATOM 1838 C CA . TYR A 1 226 ? 3.573 -1.826 -23.117 1.00 86.19 226 TYR A CA 1
ATOM 1839 C C . TYR A 1 226 ? 3.089 -1.451 -24.526 1.00 86.19 226 TYR A C 1
ATOM 1841 O O . TYR A 1 226 ? 2.615 -2.341 -25.232 1.00 86.19 226 TYR A O 1
ATOM 1849 N N . HIS A 1 227 ? 3.257 -0.209 -25.013 1.00 75.31 227 HIS A N 1
ATOM 1850 C CA . HIS A 1 227 ? 2.970 0.087 -26.435 1.00 75.31 227 HIS A CA 1
ATOM 1851 C C . HIS A 1 227 ? 3.875 -0.701 -27.394 1.00 75.31 227 HIS A C 1
ATOM 1853 O O . HIS A 1 227 ? 3.450 -1.043 -28.496 1.00 75.31 227 HIS A O 1
ATOM 1859 N N . SER A 1 228 ? 5.104 -1.027 -26.982 1.00 58.69 228 SER A N 1
ATOM 1860 C CA . SER A 1 228 ? 6.061 -1.778 -27.808 1.00 58.69 228 SER A CA 1
ATOM 1861 C C . SER A 1 228 ? 5.671 -3.247 -28.042 1.00 58.69 228 SER A C 1
ATOM 1863 O O . SER A 1 228 ? 6.189 -3.882 -28.960 1.00 58.69 228 SER A O 1
ATOM 1865 N N . LEU A 1 229 ? 4.735 -3.789 -27.255 1.00 54.59 229 LEU A N 1
ATOM 1866 C CA . LEU A 1 229 ? 4.271 -5.178 -27.353 1.00 54.59 229 LEU A CA 1
ATOM 1867 C C . LEU A 1 229 ? 3.061 -5.344 -28.291 1.00 54.59 229 LEU A C 1
ATOM 1869 O O . LEU A 1 229 ? 2.734 -6.467 -28.667 1.00 54.59 229 LEU A O 1
ATOM 1873 N N . GLY A 1 230 ? 2.407 -4.244 -28.685 1.00 51.44 230 GLY A N 1
ATOM 1874 C CA . GLY A 1 230 ? 1.198 -4.255 -29.518 1.00 51.44 230 GLY A CA 1
ATOM 1875 C C . GLY A 1 230 ? 1.433 -4.223 -31.033 1.00 51.44 230 GLY A C 1
ATOM 1876 O O . GLY A 1 230 ? 0.484 -4.404 -31.788 1.00 51.44 230 GLY A O 1
ATOM 1877 N N . THR A 1 231 ? 2.664 -3.998 -31.507 1.00 44.03 231 THR A N 1
ATOM 1878 C CA . THR A 1 231 ? 2.953 -3.817 -32.946 1.00 44.03 231 THR A CA 1
ATOM 1879 C C . THR A 1 231 ? 3.473 -5.063 -33.672 1.00 44.03 231 THR A C 1
ATOM 1881 O O . THR A 1 231 ? 3.605 -5.019 -34.890 1.00 44.03 231 THR A O 1
ATOM 1884 N N . ASN A 1 232 ? 3.709 -6.190 -32.985 1.00 42.81 232 ASN A N 1
ATOM 1885 C CA . ASN A 1 232 ? 4.312 -7.398 -33.584 1.00 42.81 232 ASN A CA 1
ATOM 1886 C C . ASN A 1 232 ? 3.412 -8.652 -33.612 1.00 42.81 232 ASN A C 1
ATOM 1888 O O . ASN A 1 232 ? 3.914 -9.768 -33.731 1.00 42.81 232 ASN A O 1
ATOM 1892 N N . SER A 1 233 ? 2.087 -8.511 -33.547 1.00 40.56 233 SER A N 1
ATOM 1893 C CA . SER A 1 233 ? 1.158 -9.651 -33.626 1.00 40.56 233 SER A CA 1
ATOM 1894 C C . SER A 1 233 ? 0.045 -9.454 -34.659 1.00 40.56 233 SER A C 1
ATOM 1896 O O . SER A 1 233 ? -1.140 -9.524 -34.349 1.00 40.56 233 SER A O 1
ATOM 1898 N N . VAL A 1 234 ? 0.427 -9.288 -35.928 1.00 40.31 234 VAL A N 1
ATOM 1899 C CA . VAL A 1 234 ? -0.440 -9.694 -37.045 1.00 40.31 234 VAL A CA 1
ATOM 1900 C C . VAL A 1 234 ? 0.205 -10.918 -37.698 1.00 40.31 234 VAL A C 1
ATOM 1902 O O . VAL A 1 234 ? 1.199 -10.765 -38.404 1.00 40.31 234 VAL A O 1
ATOM 1905 N N . PRO A 1 235 ? -0.299 -12.142 -37.468 1.00 42.09 235 PRO A N 1
ATOM 1906 C CA . PRO A 1 235 ? 0.064 -13.262 -38.314 1.00 42.09 235 PRO A CA 1
ATOM 1907 C C . PRO A 1 235 ? -0.636 -13.067 -39.663 1.00 42.09 235 PRO A C 1
ATOM 1909 O O . PRO A 1 235 ? -1.866 -13.061 -39.728 1.00 42.09 235 PRO A O 1
ATOM 1912 N N . GLU A 1 236 ? 0.140 -12.893 -40.736 1.00 44.31 236 GLU A N 1
ATOM 1913 C CA . GLU A 1 236 ? -0.354 -13.080 -42.102 1.00 44.31 236 GLU A CA 1
ATOM 1914 C C . GLU A 1 236 ? -0.998 -14.470 -42.188 1.00 44.31 236 GLU A C 1
ATOM 1916 O O . GLU A 1 236 ? -0.331 -15.502 -42.090 1.00 44.31 236 GLU A O 1
ATOM 1921 N N . GLY A 1 237 ? -2.326 -14.497 -42.307 1.00 41.03 237 GLY A N 1
ATOM 1922 C CA . GLY A 1 237 ? -3.066 -15.718 -42.594 1.00 41.03 237 GLY A CA 1
ATOM 1923 C C . GLY A 1 237 ? -2.684 -16.257 -43.979 1.00 41.03 237 GLY A C 1
ATOM 1924 O O . GLY A 1 237 ? -2.367 -15.474 -44.877 1.00 41.03 237 GLY A O 1
ATOM 1925 N N . PRO A 1 238 ? -2.707 -17.585 -44.182 1.00 52.16 238 PRO A N 1
ATOM 1926 C CA . PRO A 1 23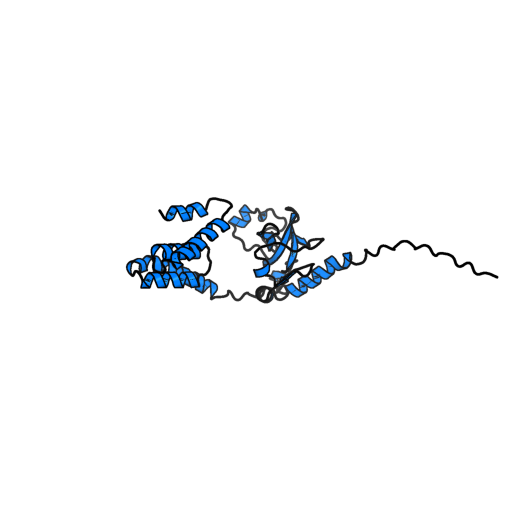8 ? -2.301 -18.177 -45.449 1.00 52.16 238 PRO A CA 1
ATOM 1927 C C . PRO A 1 238 ? -3.277 -17.779 -46.571 1.00 52.16 238 PRO A C 1
ATOM 1929 O O . PRO A 1 238 ? -4.477 -17.630 -46.313 1.00 52.16 238 PRO A O 1
ATOM 1932 N N . PRO A 1 239 ? -2.808 -17.640 -47.825 1.00 46.84 239 PRO A N 1
ATOM 1933 C CA . PRO A 1 239 ? -3.684 -17.341 -48.948 1.00 46.84 239 PRO A CA 1
ATOM 1934 C C . PRO A 1 239 ? -4.659 -18.507 -49.155 1.00 46.84 239 PRO A C 1
ATOM 1936 O O . PRO A 1 239 ? -4.254 -19.646 -49.390 1.00 46.84 239 PRO A O 1
ATOM 1939 N N . GLY A 1 240 ? -5.958 -18.222 -49.033 1.00 44.50 240 GLY A N 1
ATOM 1940 C CA . GLY A 1 240 ? -7.023 -19.181 -49.318 1.00 44.50 240 GLY A CA 1
ATOM 1941 C C . GLY A 1 240 ? -7.065 -19.564 -50.807 1.00 44.50 240 GLY A C 1
ATOM 1942 O O . GLY A 1 240 ? -6.686 -18.758 -51.661 1.00 44.50 240 GLY A O 1
ATOM 1943 N N . PRO A 1 241 ? -7.525 -20.780 -51.150 1.00 45.91 241 PRO A N 1
ATOM 1944 C CA . PRO A 1 241 ? -7.541 -21.257 -52.526 1.00 45.91 241 PRO A CA 1
ATOM 1945 C C . PRO A 1 241 ? -8.668 -20.577 -53.315 1.00 45.91 241 PRO A C 1
ATOM 1947 O O . PRO A 1 241 ? -9.839 -20.686 -52.953 1.00 45.91 241 PRO A O 1
ATOM 1950 N N . GLN A 1 242 ? -8.331 -19.896 -54.414 1.00 45.25 242 GLN A N 1
ATOM 1951 C CA . GLN A 1 242 ? -9.329 -19.436 -55.380 1.00 45.25 242 GLN A CA 1
ATOM 1952 C C . GLN A 1 242 ? -9.711 -20.584 -56.317 1.00 45.25 242 GLN A C 1
ATOM 1954 O O . GLN A 1 242 ? -8.910 -21.070 -57.113 1.00 45.25 242 GLN A O 1
ATOM 1959 N N . THR A 1 243 ? -10.957 -21.021 -56.184 1.00 42.03 243 THR A N 1
ATOM 1960 C CA . THR A 1 243 ? -11.640 -21.971 -57.058 1.00 42.03 243 THR A CA 1
ATOM 1961 C C . THR A 1 243 ? -12.075 -21.317 -58.373 1.00 42.03 243 THR A C 1
ATOM 1963 O O . THR A 1 243 ? -12.654 -20.234 -58.369 1.00 42.03 243 THR A O 1
ATOM 1966 N N . ASN A 1 244 ? -11.801 -22.040 -59.461 1.00 44.78 244 ASN A N 1
ATOM 1967 C CA . ASN A 1 244 ? -12.281 -21.968 -60.846 1.00 44.78 244 ASN A CA 1
ATOM 1968 C C . ASN A 1 244 ? -13.522 -21.117 -61.167 1.00 44.78 244 ASN A C 1
ATOM 1970 O O . ASN A 1 244 ? -14.556 -21.257 -60.523 1.00 44.78 244 ASN A O 1
ATOM 1974 N N . ASN A 1 245 ? -13.472 -20.459 -62.331 1.00 38.16 245 ASN A N 1
ATOM 1975 C CA . ASN A 1 245 ? -14.630 -20.322 -63.217 1.00 38.16 245 ASN A CA 1
ATOM 1976 C C . ASN A 1 245 ? -14.267 -20.856 -64.611 1.00 38.16 245 ASN A C 1
ATOM 1978 O O . ASN A 1 245 ? -13.525 -20.221 -65.360 1.00 38.16 245 ASN A O 1
ATOM 1982 N N . SER A 1 246 ? -14.795 -22.038 -64.935 1.00 44.66 246 SER A N 1
ATOM 1983 C CA . SER A 1 246 ? -15.019 -22.473 -66.313 1.00 44.66 246 SER A CA 1
ATOM 1984 C C . SER A 1 246 ? -16.255 -21.748 -66.830 1.00 44.66 246 SER A C 1
ATOM 1986 O O . SER A 1 246 ? -17.318 -21.848 -66.221 1.00 44.66 246 SER A O 1
ATOM 1988 N N . THR A 1 247 ? -16.117 -21.047 -67.949 1.00 53.81 247 THR A N 1
ATOM 1989 C CA . THR A 1 247 ? -17.247 -20.521 -68.716 1.00 53.81 247 THR A CA 1
ATOM 1990 C C . THR A 1 247 ? -17.249 -21.223 -70.067 1.00 53.81 247 THR A C 1
ATOM 1992 O O . THR A 1 247 ? -16.261 -21.153 -70.797 1.00 53.81 247 THR A O 1
ATOM 1995 N N . ASP A 1 248 ? -18.349 -21.920 -70.345 1.00 47.53 248 ASP A N 1
ATOM 1996 C CA . ASP A 1 248 ? -18.773 -22.382 -71.667 1.00 47.53 248 ASP A CA 1
ATOM 1997 C C . ASP A 1 248 ? -18.663 -21.266 -72.718 1.00 47.53 248 ASP A C 1
ATOM 1999 O O . ASP A 1 248 ? -19.194 -20.181 -72.468 1.00 47.53 248 ASP A O 1
ATOM 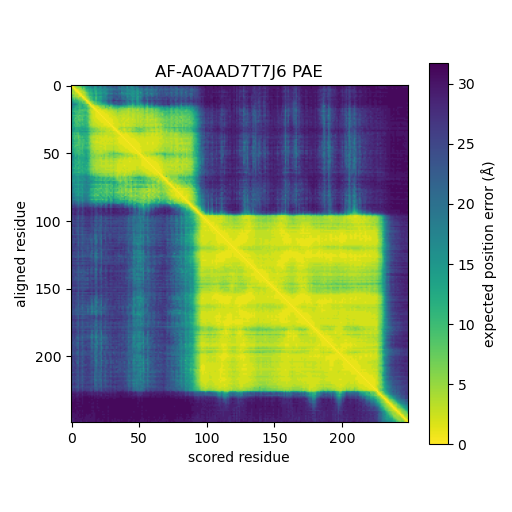2003 N N . VAL A 1 249 ? -18.042 -21.564 -73.872 1.00 49.28 249 VAL A N 1
ATOM 2004 C CA . VAL A 1 249 ? -18.564 -21.379 -75.251 1.00 49.28 249 VAL A CA 1
ATOM 2005 C C . VAL A 1 249 ? -17.855 -22.369 -76.177 1.00 49.28 249 VAL A C 1
ATOM 2007 O O . VAL A 1 249 ? -16.606 -22.426 -76.124 1.00 49.28 249 VAL A O 1
#

InterPro domains:
  IPR011722 Hemimethylated DNA-binding domain [PF08755] (108-198)
  IPR011722 Hemimethylated DNA-binding domain [SM00992] (107-204)
  IPR011722 Hemimethylated DNA-binding domain [TIGR02097] (108-202)
  IPR036623 Hemimethylated DNA-binding domain superfamily [G3DSA:2.30.30.390] (105-220)
  IPR036623 Hemimethylated DNA-binding domain superfamily [SSF141255] (108-196)

pLDDT: mean 77.55, std 18.43, range [35.59, 98.5]

Sequence (249 aa):
MVGNLLNIGKRGEGNEKSYQLLRDSLDLYLTISPDNVQYLLLQARLYFHLGIWPEKVLDILQHIQALDPSQHGAVGYLVQHTLEHIQHKKHPVEPWAKKRSAPEHLEVHYSVGLIMKHKRSGYNCVIYGWDPRCTMSQEWITTMRVHQLSSGDNQPFYNVLVQDGTCRYAAQENLEPHSAPLEIAHPEVGRYFSEFCSTHYTANEELQTRYPEDTVETLRTVQELYHSLGTNSVPEGPPGPQTNNSTDV

Solvent-accessible surface area (backbone atoms only — not comparable to full-atom values): 14546 Å² total; per-residue (Å²): 127,71,72,57,62,66,53,59,64,73,72,55,102,59,50,66,64,55,53,50,51,52,47,55,50,49,55,54,50,36,70,77,43,74,83,43,57,72,59,48,51,51,50,31,51,49,32,58,76,70,73,42,64,53,66,61,31,46,55,45,48,52,51,40,44,75,75,38,70,86,46,43,69,71,44,46,56,52,45,51,54,39,48,49,54,46,49,63,60,69,44,64,73,70,60,70,56,53,48,54,88,38,84,80,27,63,80,51,86,80,38,48,23,36,34,28,27,32,72,84,84,63,49,47,28,33,28,78,40,76,38,49,35,60,83,70,55,70,67,52,40,58,74,71,42,32,77,74,42,97,64,40,52,73,37,24,27,32,37,29,47,24,50,88,59,46,76,47,79,43,52,52,92,46,50,42,76,39,94,75,45,69,89,64,67,32,91,64,45,72,80,49,29,75,47,76,70,73,58,37,36,42,62,27,71,70,48,37,56,33,31,65,50,24,64,62,51,35,53,51,52,51,48,70,66,52,57,75,70,72,78,80,78,77,80,81,73,79,87,76,88,84,78,84,84,88,75,94,130